Protein AF-A0A385YSQ8-F1 (afdb_monomer)

Sequence (215 aa):
MRFVDESVQRAKEEIGMKYELDQLKTLVEKGDKAALDTYLLKGIEKSDMPSVLTTNAEVKSYIDSEKDKHHSTALETWKSNNLESLVEAEVRKRNPEETPEQKRIRELEEKIANGEKATKHAELKSKAMQYATDNNLPAKFASKYIDKFLGDDESATTATLGELKEDLDNLVREAVDKKFKENGRNLQSGSSGQPTTIKSIQEMAAAHNVRNTNQ

InterPro domains:
  IPR025580 Capsid assembly scaffolding protein Gp46 [PF14265] (60-181)

Organism: NCBI:txid2320858

pLDDT: mean 74.82, std 14.23, range [36.44, 95.31]

Structure (mmCIF, N/CA/C/O backbone):
data_AF-A0A385YSQ8-F1
#
_entry.id   AF-A0A385YSQ8-F1
#
loop_
_atom_site.group_PDB
_atom_site.id
_atom_site.type_symbol
_atom_site.label_atom_id
_atom_site.label_alt_id
_atom_site.label_comp_id
_atom_site.label_asym_id
_atom_site.label_entity_id
_atom_site.label_seq_id
_atom_site.pdbx_PDB_ins_code
_atom_site.Cartn_x
_atom_site.Cartn_y
_atom_site.Cartn_z
_atom_site.occupancy
_atom_site.B_iso_or_equiv
_atom_site.auth_seq_id
_atom_site.auth_comp_id
_atom_site.auth_asym_id
_atom_site.auth_atom_id
_atom_site.pdbx_PDB_model_num
ATOM 1 N N . MET A 1 1 ? 33.951 -13.926 -83.274 1.00 51.62 1 MET A N 1
ATO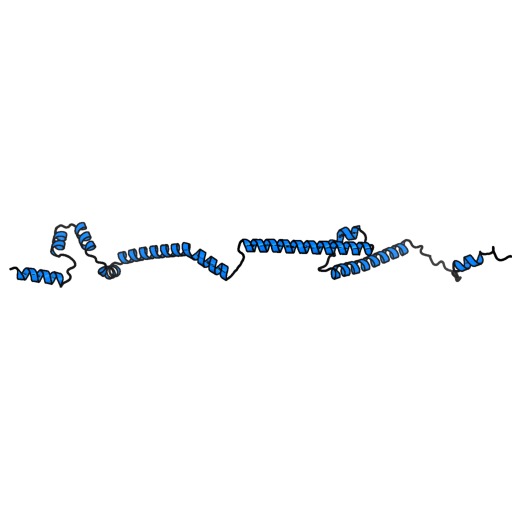M 2 C CA . MET A 1 1 ? 34.399 -13.211 -82.058 1.00 51.62 1 MET A CA 1
ATOM 3 C C . MET A 1 1 ? 33.287 -12.977 -81.023 1.00 51.62 1 MET A C 1
ATOM 5 O O . MET A 1 1 ? 33.621 -12.883 -79.858 1.00 51.62 1 MET A O 1
ATOM 9 N N . ARG A 1 2 ? 31.987 -12.965 -81.384 1.00 52.47 2 ARG A N 1
ATOM 10 C CA . ARG A 1 2 ? 30.867 -12.721 -80.439 1.00 52.47 2 ARG A CA 1
ATOM 11 C C . ARG A 1 2 ? 30.524 -13.863 -79.457 1.00 52.47 2 ARG A C 1
ATOM 13 O O . ARG A 1 2 ? 29.946 -13.594 -78.421 1.00 52.47 2 ARG A O 1
ATOM 20 N N . PHE A 1 3 ? 30.904 -15.111 -79.746 1.00 45.09 3 PHE A N 1
ATOM 21 C CA . PHE A 1 3 ? 30.555 -16.278 -78.909 1.00 45.09 3 PHE A CA 1
ATOM 22 C C . PHE A 1 3 ? 31.430 -16.459 -77.656 1.00 45.09 3 PHE A C 1
ATOM 24 O O . PHE A 1 3 ? 30.998 -17.071 -76.682 1.00 45.09 3 PHE A O 1
ATOM 31 N N . VAL A 1 4 ? 32.662 -15.937 -77.670 1.00 53.25 4 VAL A N 1
ATOM 32 C CA . VAL A 1 4 ? 33.575 -16.021 -76.514 1.00 53.25 4 VAL A CA 1
ATOM 33 C C . VAL A 1 4 ? 33.148 -15.033 -75.426 1.00 53.25 4 VAL A C 1
ATOM 35 O O . VAL A 1 4 ? 33.200 -15.363 -74.249 1.00 53.25 4 VAL A O 1
ATOM 38 N N . ASP A 1 5 ? 32.645 -13.867 -75.832 1.00 56.78 5 ASP A N 1
ATOM 39 C CA . ASP A 1 5 ? 32.186 -12.795 -74.941 1.00 56.78 5 ASP A CA 1
ATOM 40 C C . ASP A 1 5 ? 30.933 -13.213 -74.147 1.00 56.78 5 ASP A C 1
ATOM 42 O O . ASP A 1 5 ? 30.857 -13.054 -72.935 1.00 56.78 5 ASP A O 1
ATOM 46 N N . GLU A 1 6 ? 29.985 -13.887 -74.807 1.00 58.91 6 GLU A N 1
ATOM 47 C CA . GLU A 1 6 ? 28.741 -14.364 -74.183 1.00 58.91 6 GLU A CA 1
ATOM 48 C C . GLU A 1 6 ? 28.969 -15.534 -73.204 1.00 58.91 6 GLU A C 1
ATOM 50 O O . GLU A 1 6 ? 28.266 -15.668 -72.204 1.00 58.91 6 GLU A O 1
ATOM 55 N N . SER A 1 7 ? 29.998 -16.352 -73.449 1.00 57.75 7 SER A N 1
ATOM 56 C CA . SER A 1 7 ? 30.388 -17.458 -72.561 1.00 57.75 7 SER A CA 1
ATOM 57 C C . SER A 1 7 ? 31.094 -16.955 -71.297 1.00 57.75 7 SER A C 1
ATOM 59 O O . SER A 1 7 ? 30.893 -17.503 -70.216 1.00 57.75 7 SER A O 1
ATOM 61 N N . VAL A 1 8 ? 31.886 -15.884 -71.416 1.00 61.38 8 VAL A N 1
ATOM 62 C CA . VAL A 1 8 ? 32.506 -15.199 -70.271 1.00 61.38 8 VAL A CA 1
ATOM 63 C C . VAL A 1 8 ? 31.446 -14.475 -69.442 1.00 61.38 8 VAL A C 1
ATOM 65 O O . VAL A 1 8 ? 31.488 -14.549 -68.217 1.00 61.38 8 VAL A O 1
ATOM 68 N N . GLN A 1 9 ? 30.455 -13.853 -70.086 1.00 59.69 9 GLN A N 1
ATOM 69 C CA . GLN A 1 9 ? 29.333 -13.218 -69.392 1.00 59.69 9 GLN A CA 1
ATOM 70 C C . GLN A 1 9 ? 28.479 -14.231 -68.614 1.00 59.69 9 GLN A C 1
ATOM 72 O O . GLN A 1 9 ? 28.170 -13.994 -67.451 1.00 59.69 9 GLN A O 1
ATOM 77 N N . ARG A 1 10 ? 28.182 -15.399 -69.200 1.00 55.78 10 ARG A N 1
ATOM 78 C CA . ARG A 1 10 ? 27.481 -16.484 -68.492 1.00 55.78 10 ARG A CA 1
ATOM 79 C C . ARG A 1 10 ? 28.312 -17.098 -67.368 1.00 55.78 10 ARG A C 1
ATOM 81 O O . ARG A 1 10 ? 27.764 -17.401 -66.319 1.00 55.78 10 ARG A O 1
ATOM 88 N N . ALA A 1 11 ? 29.629 -17.218 -67.533 1.00 54.28 11 ALA A N 1
ATOM 89 C CA . ALA A 1 11 ? 30.511 -17.679 -66.459 1.00 54.28 11 ALA A CA 1
ATOM 90 C C . ALA A 1 11 ? 30.604 -16.672 -65.295 1.00 54.28 11 ALA A C 1
ATOM 92 O O . ALA A 1 11 ? 30.765 -17.088 -64.152 1.00 54.28 11 ALA A O 1
ATOM 93 N N . LYS A 1 12 ? 30.471 -15.363 -65.565 1.00 54.25 12 LYS A N 1
ATOM 94 C CA . LYS A 1 12 ? 30.340 -14.315 -64.535 1.00 54.25 12 LYS A CA 1
ATOM 95 C C . LYS A 1 12 ? 28.995 -14.375 -63.796 1.00 54.25 12 LYS A C 1
ATOM 97 O O . LYS A 1 12 ? 28.953 -14.046 -62.617 1.00 54.25 12 LYS A O 1
ATOM 102 N N . GLU A 1 13 ? 27.920 -14.802 -64.463 1.00 52.66 13 GLU A N 1
ATOM 103 C CA . GLU A 1 13 ? 26.614 -15.051 -63.829 1.00 52.66 13 GLU A CA 1
ATOM 104 C C . GLU A 1 13 ? 26.570 -16.386 -63.055 1.00 52.66 13 GLU A C 1
ATOM 106 O O . GLU A 1 13 ? 25.945 -16.457 -62.000 1.00 52.66 13 GLU A O 1
ATOM 111 N N . GLU A 1 14 ? 27.246 -17.438 -63.535 1.00 46.94 14 GLU A N 1
ATOM 112 C CA . GLU A 1 14 ? 27.259 -18.775 -62.911 1.00 46.94 14 GLU A CA 1
ATOM 113 C C . GLU A 1 14 ? 28.268 -18.907 -61.758 1.00 46.94 14 GLU A C 1
ATOM 115 O O . GLU A 1 14 ? 28.007 -19.598 -60.771 1.00 46.94 14 GLU A O 1
ATOM 120 N N . ILE A 1 15 ? 29.409 -18.222 -61.836 1.00 51.62 15 ILE A N 1
ATOM 121 C CA . ILE A 1 15 ? 30.319 -18.035 -60.706 1.00 51.62 15 ILE A CA 1
ATOM 122 C C . ILE A 1 15 ? 29.900 -16.713 -60.097 1.00 51.62 15 ILE A C 1
ATOM 124 O O . ILE A 1 15 ? 30.346 -15.693 -60.595 1.00 51.62 15 ILE A O 1
ATOM 128 N N . GLY A 1 16 ? 29.037 -16.722 -59.077 1.00 53.34 16 GLY A N 1
ATOM 129 C CA . GLY A 1 16 ? 28.509 -15.523 -58.411 1.00 53.34 16 GLY A CA 1
ATOM 130 C C . GLY A 1 16 ? 29.603 -14.561 -57.934 1.00 53.34 16 GLY A C 1
ATOM 131 O O . GLY A 1 16 ? 29.964 -14.520 -56.756 1.00 53.34 16 GLY A O 1
ATOM 132 N N . MET A 1 17 ? 30.156 -13.795 -58.867 1.00 59.38 17 MET A N 1
ATOM 133 C CA . MET A 1 17 ? 31.273 -12.900 -58.670 1.00 59.38 17 MET A CA 1
ATOM 134 C C . MET A 1 17 ? 30.646 -11.604 -58.193 1.00 59.38 17 MET A C 1
ATOM 136 O O . MET A 1 17 ? 30.304 -10.723 -58.968 1.00 59.38 17 MET A O 1
ATOM 140 N N . LYS A 1 18 ? 30.433 -11.536 -56.878 1.00 67.06 18 LYS A N 1
ATOM 141 C CA . LYS A 1 18 ? 29.745 -10.436 -56.182 1.00 67.06 18 LYS A CA 1
ATOM 142 C C . LYS A 1 18 ? 30.368 -9.053 -56.417 1.00 67.06 18 LYS A C 1
ATOM 144 O O . LYS A 1 18 ? 29.773 -8.044 -56.059 1.00 67.06 18 LYS A O 1
ATOM 149 N N . TYR A 1 19 ? 31.564 -9.012 -56.998 1.00 78.31 19 TYR A N 1
ATOM 150 C CA . TYR A 1 19 ? 32.302 -7.802 -57.314 1.00 78.31 19 TYR A CA 1
ATOM 151 C C . TYR A 1 19 ? 32.819 -7.852 -58.753 1.00 78.31 19 TYR A C 1
ATOM 153 O O . TYR A 1 19 ? 33.393 -8.857 -59.178 1.00 78.31 19 TYR A O 1
ATOM 161 N N . GLU A 1 20 ? 32.700 -6.735 -59.470 1.00 85.00 20 GLU A N 1
ATOM 162 C CA . GLU A 1 20 ? 33.264 -6.585 -60.810 1.00 85.00 20 GLU A CA 1
ATOM 163 C C . GLU A 1 20 ? 34.784 -6.426 -60.718 1.00 85.00 20 GLU A C 1
ATOM 165 O O . GLU A 1 20 ? 35.306 -5.397 -60.273 1.00 85.00 20 GLU A O 1
ATOM 170 N N . LEU A 1 21 ? 35.508 -7.453 -61.165 1.00 81.19 21 LEU A N 1
ATOM 171 C CA . LEU A 1 21 ? 36.969 -7.523 -61.077 1.00 81.19 21 LEU A CA 1
ATOM 172 C C . LEU A 1 21 ? 37.670 -6.335 -61.759 1.00 81.19 21 LEU A C 1
ATOM 174 O O . LEU A 1 21 ? 38.663 -5.826 -61.239 1.00 81.19 21 LEU A O 1
ATOM 178 N N . ASP A 1 22 ? 37.131 -5.857 -62.883 1.00 83.94 22 ASP A N 1
ATOM 179 C CA . ASP A 1 22 ? 37.686 -4.725 -63.636 1.00 83.94 22 ASP A CA 1
ATOM 180 C C . ASP A 1 22 ? 37.540 -3.398 -62.874 1.00 83.94 22 ASP A C 1
ATOM 182 O O . ASP A 1 22 ? 38.442 -2.551 -62.886 1.00 83.94 22 ASP A O 1
ATOM 186 N N . GLN A 1 23 ? 36.429 -3.227 -62.151 1.00 81.94 23 GLN A N 1
ATOM 187 C CA . GLN A 1 23 ? 36.201 -2.055 -61.307 1.00 81.94 23 GLN A CA 1
ATOM 188 C C . GLN A 1 23 ? 37.084 -2.100 -60.059 1.00 81.94 23 GLN A C 1
ATOM 190 O O . GLN A 1 23 ? 37.731 -1.102 -59.745 1.00 81.94 23 GLN A O 1
ATOM 195 N N . LEU A 1 24 ? 37.186 -3.260 -59.400 1.00 83.19 24 LEU A N 1
ATOM 196 C CA . LEU A 1 24 ? 38.096 -3.458 -58.268 1.00 83.19 24 LEU A CA 1
ATOM 197 C C . LEU A 1 24 ? 39.545 -3.155 -58.6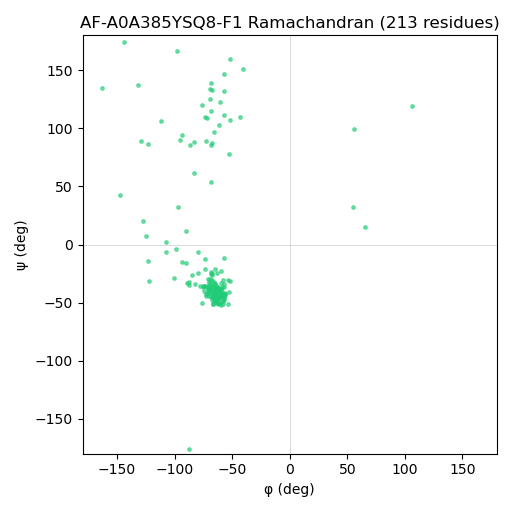48 1.00 83.19 24 LEU A C 1
ATOM 199 O O . LEU A 1 24 ? 40.219 -2.398 -57.952 1.00 83.19 24 LEU A O 1
ATOM 203 N N . LYS A 1 25 ? 40.012 -3.694 -59.778 1.00 86.25 25 LYS A N 1
ATOM 204 C CA . LYS A 1 25 ? 41.372 -3.469 -60.274 1.00 86.25 25 LYS A CA 1
ATOM 205 C C . LYS A 1 25 ? 41.636 -1.986 -60.528 1.00 86.25 25 LYS A C 1
ATOM 207 O O . LYS A 1 25 ? 42.635 -1.455 -60.055 1.00 86.25 25 LYS A O 1
ATOM 212 N N . THR A 1 26 ? 40.696 -1.300 -61.176 1.00 88.19 26 THR A N 1
ATOM 213 C CA . THR A 1 26 ? 40.793 0.143 -61.431 1.00 88.19 26 THR A CA 1
ATOM 214 C C . THR A 1 26 ? 40.849 0.959 -60.133 1.00 88.19 26 THR A C 1
ATOM 216 O O . THR A 1 26 ? 41.604 1.926 -60.045 1.00 88.19 26 THR A O 1
ATOM 219 N N . LEU A 1 27 ? 40.050 0.603 -59.122 1.00 88.19 27 LEU A N 1
ATOM 220 C CA . LEU A 1 27 ? 40.023 1.303 -57.831 1.00 88.19 27 LEU A CA 1
ATOM 221 C C . LEU A 1 27 ? 41.312 1.079 -57.027 1.00 88.19 27 LEU A C 1
ATOM 223 O O . LEU A 1 27 ? 41.837 2.026 -56.441 1.00 88.19 27 LEU A O 1
ATOM 227 N N . VAL A 1 28 ? 41.856 -0.140 -57.057 1.00 89.56 28 VAL A N 1
ATOM 228 C CA . VAL A 1 28 ? 43.134 -0.481 -56.416 1.00 89.56 28 VAL A CA 1
ATOM 229 C C . VAL A 1 28 ? 44.305 0.233 -57.099 1.00 89.56 28 VAL A C 1
ATOM 231 O O . VAL A 1 28 ? 45.141 0.814 -56.412 1.00 89.56 28 VAL A O 1
ATOM 234 N N . GLU A 1 29 ? 44.349 0.260 -58.434 1.00 90.38 29 GLU A N 1
ATOM 235 C CA . GLU A 1 29 ? 45.402 0.946 -59.203 1.00 90.38 29 GLU A CA 1
ATOM 236 C C . GLU A 1 29 ? 45.388 2.467 -59.003 1.00 90.38 29 GLU A C 1
ATOM 238 O O . GLU A 1 29 ? 46.441 3.101 -58.974 1.00 90.38 29 GLU A O 1
ATOM 243 N N . LYS A 1 30 ? 44.202 3.058 -58.816 1.00 87.81 30 LYS A N 1
ATOM 244 C CA . LYS A 1 30 ? 44.053 4.485 -58.491 1.00 87.81 30 LYS A CA 1
ATOM 245 C C . LYS A 1 30 ? 44.442 4.826 -57.050 1.00 87.81 30 LYS A C 1
ATOM 247 O O . LYS A 1 30 ? 44.559 6.007 -56.735 1.00 87.81 30 LYS A O 1
ATOM 252 N N . GLY A 1 31 ? 44.620 3.829 -56.180 1.00 86.69 31 GLY A N 1
ATOM 253 C CA . GLY A 1 31 ? 44.956 4.030 -54.769 1.00 86.69 31 GLY A CA 1
ATOM 254 C C . GLY A 1 31 ? 43.861 4.730 -53.953 1.00 86.69 31 GLY A C 1
ATOM 255 O O . GLY A 1 31 ? 44.131 5.197 -52.846 1.00 86.69 31 GLY A O 1
ATOM 256 N N . ASP A 1 32 ? 42.632 4.817 -54.473 1.00 88.69 32 ASP A N 1
ATOM 257 C CA . ASP A 1 32 ? 41.518 5.476 -53.790 1.00 88.69 32 ASP A CA 1
ATOM 258 C C . ASP A 1 32 ? 40.868 4.515 -52.791 1.00 88.69 32 ASP A C 1
ATOM 260 O O . ASP A 1 32 ? 39.916 3.787 -53.091 1.00 88.69 32 ASP A O 1
ATOM 264 N N . LYS A 1 33 ? 41.415 4.515 -51.574 1.00 88.31 33 LYS A N 1
ATOM 265 C CA . LYS A 1 33 ? 40.944 3.669 -50.477 1.00 88.31 33 LYS A CA 1
ATOM 266 C C . LYS A 1 33 ? 39.479 3.939 -50.117 1.00 88.31 33 LYS A C 1
ATOM 268 O O . LYS A 1 33 ? 38.747 2.999 -49.842 1.00 88.31 33 LYS A O 1
ATOM 273 N N . ALA A 1 34 ? 39.031 5.195 -50.150 1.00 88.06 34 ALA A N 1
ATOM 274 C CA . ALA A 1 34 ? 37.669 5.549 -49.752 1.00 88.06 34 ALA A CA 1
ATOM 275 C C . ALA A 1 34 ? 36.629 5.042 -50.764 1.00 88.06 34 ALA A C 1
ATOM 277 O O . ALA A 1 34 ? 35.580 4.514 -50.377 1.00 88.06 34 ALA A O 1
ATOM 278 N N . ALA A 1 35 ? 36.927 5.164 -52.062 1.00 86.75 35 ALA A N 1
ATOM 279 C CA . ALA A 1 35 ? 36.080 4.615 -53.115 1.00 86.75 35 ALA A CA 1
ATOM 280 C C . ALA A 1 35 ? 36.072 3.078 -53.100 1.00 86.75 35 ALA A C 1
ATOM 282 O O . ALA A 1 35 ? 35.013 2.476 -53.293 1.00 86.75 35 ALA A O 1
ATOM 283 N N . LEU A 1 36 ? 37.218 2.451 -52.816 1.00 86.25 36 LEU A N 1
ATOM 284 C CA . LEU A 1 36 ? 37.328 1.001 -52.661 1.00 86.25 36 LEU A CA 1
ATOM 285 C C . LEU A 1 36 ? 36.510 0.488 -51.465 1.00 86.25 36 LEU A C 1
ATOM 287 O O . LEU A 1 36 ? 35.692 -0.412 -51.640 1.00 86.25 36 LEU A O 1
ATOM 291 N N . ASP A 1 37 ? 36.661 1.095 -50.284 1.00 87.94 37 ASP A N 1
ATOM 292 C CA . ASP A 1 37 ? 35.913 0.730 -49.072 1.00 87.94 37 ASP A CA 1
ATOM 293 C C . ASP A 1 37 ? 34.399 0.872 -49.302 1.00 87.94 37 ASP A C 1
ATOM 295 O O . ASP A 1 37 ? 33.614 -0.013 -48.964 1.00 87.94 37 ASP A O 1
ATOM 299 N N . THR A 1 38 ? 33.980 1.955 -49.961 1.00 87.19 38 THR A N 1
ATOM 300 C CA . THR A 1 38 ? 32.571 2.187 -50.307 1.00 87.19 38 THR A CA 1
ATOM 301 C C . THR A 1 38 ? 32.034 1.133 -51.274 1.00 87.19 38 THR A C 1
ATOM 303 O O . THR A 1 38 ? 30.898 0.683 -51.122 1.00 87.19 38 THR A O 1
ATOM 306 N N . TYR A 1 39 ? 32.819 0.749 -52.282 1.00 86.19 39 TYR A N 1
ATOM 307 C CA . TYR A 1 39 ? 32.424 -0.265 -53.258 1.00 86.19 39 TYR A CA 1
ATOM 308 C C . TYR A 1 39 ? 32.272 -1.645 -52.606 1.00 86.19 39 TYR A C 1
ATOM 310 O O . TYR A 1 39 ? 31.269 -2.321 -52.829 1.00 86.19 39 TYR A O 1
ATOM 318 N N . LEU A 1 40 ? 33.213 -2.017 -51.733 1.00 86.56 40 LEU A N 1
ATOM 319 C CA . LEU A 1 40 ? 33.159 -3.265 -50.974 1.00 86.56 40 LEU A CA 1
ATOM 320 C C . LEU A 1 40 ? 31.954 -3.303 -50.022 1.00 86.56 40 LEU A C 1
ATOM 322 O O . LEU A 1 40 ? 31.216 -4.282 -50.011 1.00 86.56 40 LEU A O 1
ATOM 326 N N . LEU A 1 41 ? 31.697 -2.224 -49.274 1.00 86.06 41 LEU A N 1
ATOM 327 C CA . LEU A 1 41 ? 30.560 -2.150 -48.348 1.00 86.06 41 LEU A CA 1
ATOM 328 C C . LEU A 1 41 ? 29.201 -2.186 -49.064 1.00 86.06 41 LEU A C 1
ATOM 330 O O . LEU A 1 41 ? 28.264 -2.797 -48.556 1.00 86.06 41 LEU A O 1
ATOM 334 N N . LYS A 1 42 ? 29.083 -1.562 -50.244 1.00 86.69 42 LYS A N 1
ATOM 335 C CA . LYS A 1 42 ? 27.845 -1.578 -51.045 1.00 86.69 42 LYS A CA 1
ATOM 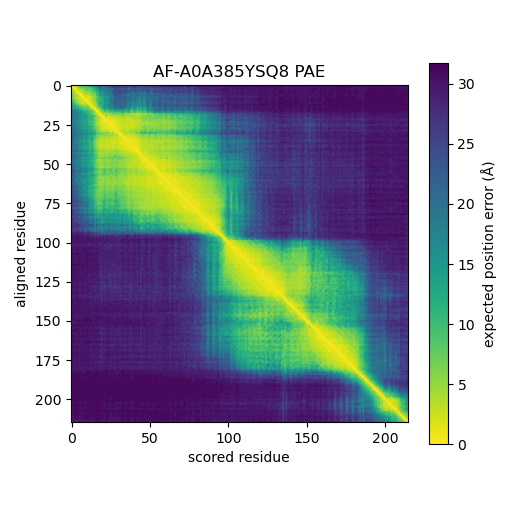336 C C . LYS A 1 42 ? 27.510 -2.953 -51.620 1.00 86.69 42 LYS A C 1
ATOM 338 O O . LYS A 1 42 ? 26.341 -3.202 -51.892 1.00 86.69 42 LYS A O 1
ATOM 343 N N . GLY A 1 43 ? 28.511 -3.811 -51.815 1.00 84.81 43 GLY A N 1
ATOM 344 C CA . GLY A 1 43 ? 28.323 -5.175 -52.314 1.00 84.81 43 GLY A CA 1
ATOM 345 C C . GLY A 1 43 ? 27.864 -6.181 -51.254 1.00 84.81 43 GLY A C 1
ATOM 346 O O . GLY A 1 43 ? 27.567 -7.319 -51.600 1.00 84.81 43 GLY A O 1
ATOM 347 N N . ILE A 1 44 ? 27.807 -5.797 -49.972 1.00 86.06 44 ILE A N 1
ATOM 348 C CA . ILE A 1 44 ? 27.347 -6.684 -48.896 1.00 86.06 44 ILE A CA 1
ATOM 349 C C . ILE A 1 44 ? 25.821 -6.796 -48.940 1.00 86.06 44 ILE A C 1
ATOM 351 O O . ILE A 1 44 ? 25.102 -5.814 -48.748 1.00 86.06 44 ILE A O 1
ATOM 355 N N . GLU A 1 45 ? 25.321 -8.017 -49.116 1.00 85.81 45 GLU A N 1
ATOM 356 C CA . GLU A 1 45 ? 23.888 -8.308 -49.107 1.00 85.81 45 GLU A CA 1
ATOM 357 C C . GLU A 1 45 ? 23.404 -8.839 -47.750 1.00 85.81 45 GLU A C 1
ATOM 359 O O . GLU A 1 45 ? 24.172 -9.282 -46.892 1.00 85.81 45 GLU A O 1
ATOM 364 N N . LYS A 1 46 ? 22.080 -8.865 -47.547 1.00 85.69 46 LYS A N 1
ATOM 365 C CA . LYS A 1 46 ? 21.469 -9.388 -46.312 1.00 85.69 46 LYS A CA 1
ATOM 366 C C . LYS A 1 46 ? 21.869 -10.842 -46.025 1.00 85.69 46 LYS A C 1
ATOM 368 O O . LYS A 1 46 ? 22.003 -11.208 -44.858 1.00 85.69 46 LYS A O 1
ATOM 373 N N . SER A 1 47 ? 22.056 -11.661 -47.062 1.00 86.31 47 SER A N 1
ATOM 374 C CA . SER A 1 47 ? 22.505 -13.055 -46.943 1.00 86.31 47 SER A CA 1
ATOM 375 C C . SER A 1 47 ? 23.921 -13.193 -46.388 1.00 86.31 47 SER A C 1
ATOM 377 O O . SER A 1 47 ? 24.248 -14.244 -45.846 1.00 86.31 47 SER A O 1
ATOM 379 N N . ASP A 1 48 ? 24.738 -12.142 -46.480 1.00 86.94 48 ASP A N 1
ATOM 380 C CA . ASP A 1 48 ? 26.133 -12.146 -46.034 1.00 86.94 48 ASP A CA 1
ATOM 381 C C . ASP A 1 48 ? 26.282 -11.721 -44.569 1.00 86.94 48 ASP A C 1
ATOM 383 O O . ASP A 1 48 ? 27.293 -12.023 -43.932 1.00 86.94 48 ASP A O 1
ATOM 387 N N . MET A 1 49 ? 25.249 -11.100 -43.989 1.00 86.62 49 MET A N 1
ATOM 388 C CA . MET A 1 49 ? 25.239 -10.659 -42.590 1.00 86.62 49 MET A CA 1
ATOM 389 C C . MET A 1 49 ? 25.590 -11.758 -41.574 1.00 86.62 49 MET A C 1
ATOM 391 O O . MET A 1 49 ? 26.355 -11.461 -40.657 1.00 86.62 49 MET A O 1
ATOM 395 N N . PRO A 1 50 ? 25.125 -13.020 -41.694 1.00 89.75 50 PRO A N 1
ATOM 396 C CA . PRO A 1 50 ? 25.554 -14.089 -40.791 1.00 89.75 50 PRO A CA 1
ATOM 397 C C . PRO A 1 50 ? 27.071 -14.323 -40.820 1.00 89.75 50 PRO A C 1
ATOM 399 O O . PRO A 1 50 ? 27.688 -14.496 -39.768 1.00 89.75 50 PRO A O 1
ATOM 402 N N . SER A 1 51 ? 27.687 -14.275 -42.007 1.00 87.25 51 SER A N 1
ATOM 403 C CA . SER A 1 51 ? 29.140 -14.413 -42.146 1.00 87.25 51 SER A CA 1
ATOM 404 C C . SER A 1 51 ? 29.857 -13.201 -41.559 1.00 87.25 51 SER A C 1
ATOM 406 O O . SER A 1 51 ? 30.796 -13.368 -40.788 1.00 87.25 51 SER A O 1
ATOM 408 N N . VAL A 1 52 ? 29.382 -11.985 -41.849 1.00 88.25 52 VAL A N 1
ATOM 409 C CA . VAL A 1 52 ? 29.952 -10.737 -41.313 1.00 88.25 52 VAL A CA 1
ATOM 410 C C . VAL A 1 52 ? 29.927 -10.727 -39.781 1.00 88.25 52 VAL A C 1
ATOM 412 O O . VAL A 1 52 ? 30.937 -10.414 -39.156 1.00 88.25 52 VAL A O 1
ATOM 415 N N . LEU A 1 53 ? 28.810 -11.136 -39.171 1.00 89.38 53 LEU A N 1
ATOM 416 C CA . LEU A 1 53 ? 28.657 -11.227 -37.714 1.00 89.38 53 LEU A CA 1
ATOM 417 C C . LEU A 1 53 ? 29.539 -12.311 -37.078 1.00 89.38 53 LEU A C 1
ATOM 419 O O . LEU A 1 53 ? 29.854 -12.221 -35.895 1.00 89.38 53 LEU A O 1
ATOM 423 N N . THR A 1 54 ? 29.925 -13.341 -37.832 1.00 90.44 54 THR A N 1
ATOM 424 C CA . THR A 1 54 ? 30.787 -14.421 -37.324 1.00 90.44 54 THR A CA 1
ATOM 425 C C . THR A 1 54 ? 32.269 -14.079 -37.480 1.00 90.44 54 THR A C 1
ATOM 427 O O . THR A 1 54 ? 33.079 -14.434 -36.628 1.00 90.44 54 THR A O 1
ATOM 430 N N . THR A 1 55 ? 32.637 -13.375 -38.552 1.00 90.44 55 THR A N 1
ATOM 431 C CA . THR A 1 55 ? 34.032 -13.042 -38.874 1.00 90.44 55 THR A CA 1
ATOM 432 C C . THR A 1 55 ? 34.507 -11.749 -38.208 1.00 90.44 55 THR A C 1
ATOM 434 O O . THR A 1 55 ? 35.682 -11.648 -37.865 1.00 90.44 55 THR A O 1
ATOM 437 N N . ASN A 1 56 ? 33.627 -10.762 -38.006 1.00 90.81 56 ASN A N 1
ATOM 438 C CA . ASN A 1 56 ? 33.983 -9.475 -37.410 1.00 90.81 56 ASN A CA 1
ATOM 439 C C . ASN A 1 56 ? 33.349 -9.305 -36.018 1.00 90.81 56 ASN A C 1
ATOM 441 O O . ASN A 1 56 ? 32.153 -9.034 -35.878 1.00 90.81 56 ASN A O 1
ATOM 445 N N . ALA A 1 57 ? 34.184 -9.424 -34.982 1.00 91.19 57 ALA A N 1
ATOM 446 C CA . ALA A 1 57 ? 33.762 -9.316 -33.588 1.00 91.19 57 ALA A CA 1
ATOM 447 C C . ALA A 1 57 ? 33.249 -7.913 -33.205 1.00 91.19 57 ALA A C 1
ATOM 449 O O . ALA A 1 57 ? 32.332 -7.808 -32.391 1.00 91.19 57 ALA A O 1
ATOM 450 N N . GLU A 1 58 ? 33.788 -6.845 -33.801 1.00 90.56 58 GLU A N 1
ATOM 451 C CA . GLU A 1 58 ? 33.364 -5.466 -33.521 1.00 90.56 58 GLU A CA 1
ATOM 452 C C . GLU A 1 58 ? 31.958 -5.201 -34.068 1.00 90.56 58 GLU A C 1
ATOM 454 O O . GLU A 1 58 ? 31.097 -4.683 -33.355 1.00 90.56 58 GLU A O 1
ATOM 459 N N . VAL A 1 59 ? 31.690 -5.641 -35.303 1.00 90.44 59 VAL A N 1
ATOM 460 C CA . VAL A 1 59 ? 30.356 -5.542 -35.916 1.00 90.44 59 VAL A CA 1
ATOM 461 C C . VAL A 1 59 ? 29.342 -6.358 -35.119 1.00 90.44 59 VAL A C 1
ATOM 463 O O . VAL A 1 59 ? 28.244 -5.874 -34.841 1.00 90.44 59 VAL A O 1
ATOM 466 N N . LYS A 1 60 ? 29.714 -7.571 -34.692 1.00 92.50 60 LYS A N 1
ATOM 467 C CA . LYS A 1 60 ? 28.868 -8.395 -33.823 1.00 92.50 60 LYS A CA 1
ATOM 468 C C . LYS A 1 60 ? 28.533 -7.680 -32.514 1.00 92.50 60 LYS A C 1
ATOM 470 O O . LYS A 1 60 ? 27.361 -7.576 -32.165 1.00 92.50 60 LYS A O 1
ATOM 475 N N . SER A 1 61 ? 29.544 -7.161 -31.818 1.00 93.56 61 SER A N 1
ATOM 476 C CA . SER A 1 61 ? 29.364 -6.472 -30.537 1.00 93.56 61 SER A CA 1
ATOM 477 C C . SER A 1 61 ? 28.491 -5.223 -30.663 1.00 93.56 61 SER A C 1
ATOM 479 O O . SER A 1 61 ? 27.681 -4.956 -29.778 1.00 93.56 61 SER A O 1
ATOM 481 N N . TYR A 1 62 ? 28.636 -4.458 -31.746 1.00 94.38 62 TYR A N 1
ATOM 482 C CA . TYR A 1 62 ? 27.810 -3.279 -31.998 1.00 94.38 62 TYR A CA 1
ATOM 483 C C . TYR A 1 62 ? 26.340 -3.651 -32.229 1.00 94.38 62 TYR A C 1
ATOM 485 O O . TYR A 1 62 ? 25.446 -3.071 -31.614 1.00 94.38 62 TYR A O 1
ATOM 493 N N . ILE A 1 63 ? 26.087 -4.657 -33.072 1.00 93.00 63 ILE A N 1
ATOM 494 C CA . ILE A 1 63 ? 24.729 -5.133 -33.360 1.00 93.00 63 ILE A CA 1
ATOM 495 C C . ILE A 1 63 ? 24.067 -5.730 -32.114 1.00 93.00 63 ILE A C 1
ATOM 497 O O . ILE A 1 63 ? 22.879 -5.503 -31.897 1.00 93.00 63 ILE A O 1
ATOM 501 N N . ASP A 1 64 ? 24.809 -6.471 -31.292 1.00 92.25 64 ASP A N 1
ATOM 502 C CA . ASP A 1 64 ? 24.286 -7.011 -30.036 1.00 92.25 64 ASP A CA 1
ATOM 503 C C . ASP A 1 64 ? 23.953 -5.884 -29.039 1.00 92.25 64 ASP A C 1
ATOM 505 O O . ASP A 1 64 ? 22.861 -5.878 -28.478 1.00 92.25 64 ASP A O 1
ATOM 509 N N . SER A 1 65 ? 24.806 -4.859 -28.920 1.00 94.31 65 SER A N 1
ATOM 510 C CA . SER A 1 65 ? 24.532 -3.673 -28.090 1.00 94.31 65 SER A CA 1
ATOM 511 C C . SER A 1 65 ? 23.263 -2.925 -28.520 1.00 94.31 65 SER A C 1
ATOM 513 O O . SER A 1 65 ? 22.422 -2.576 -27.687 1.00 94.31 65 SER A O 1
ATOM 515 N N . GLU A 1 66 ? 23.064 -2.716 -29.826 1.00 93.56 66 GLU A N 1
ATOM 516 C CA . GLU A 1 66 ? 21.863 -2.028 -30.310 1.00 93.56 66 GLU A CA 1
ATOM 517 C C . GLU A 1 66 ? 20.603 -2.888 -30.098 1.00 93.56 66 GLU A C 1
ATOM 519 O O . GLU A 1 66 ? 19.551 -2.370 -29.715 1.00 93.56 66 GLU A O 1
ATOM 524 N N . LYS A 1 67 ? 20.702 -4.218 -30.253 1.00 93.31 67 LYS A N 1
ATOM 525 C CA . LYS A 1 67 ? 19.606 -5.143 -29.914 1.00 93.31 67 LYS A CA 1
ATOM 526 C C . LYS A 1 67 ? 19.244 -5.085 -28.437 1.00 93.31 67 LYS A C 1
ATOM 528 O O . LYS A 1 67 ? 18.050 -5.051 -28.135 1.00 93.31 67 LYS A O 1
ATOM 533 N N . ASP A 1 68 ? 20.234 -5.066 -27.550 1.00 93.19 68 ASP A N 1
ATOM 534 C CA . ASP A 1 68 ? 20.028 -4.998 -26.103 1.00 93.19 68 ASP A CA 1
ATOM 535 C C . ASP A 1 68 ? 19.380 -3.672 -25.705 1.00 93.19 68 ASP A C 1
ATOM 537 O O . ASP A 1 68 ? 18.422 -3.648 -24.932 1.00 93.19 68 ASP A O 1
ATOM 541 N N . LYS A 1 69 ? 19.824 -2.561 -26.296 1.00 94.19 69 LYS A N 1
ATOM 542 C CA . LYS A 1 69 ? 19.222 -1.239 -26.094 1.00 94.19 69 LYS A CA 1
ATOM 543 C C . LYS A 1 69 ? 17.766 -1.197 -26.557 1.00 94.19 69 LYS A C 1
ATOM 545 O O . LYS A 1 69 ? 16.906 -0.689 -25.831 1.00 94.19 69 LYS A O 1
ATOM 550 N N . HIS A 1 70 ? 17.467 -1.746 -27.734 1.00 93.19 70 HIS A N 1
ATOM 551 C CA . HIS A 1 70 ? 16.096 -1.829 -28.236 1.00 93.19 70 HIS A CA 1
ATOM 552 C C . HIS A 1 70 ? 15.228 -2.763 -27.393 1.00 93.19 70 HIS A C 1
ATOM 554 O O . HIS A 1 70 ? 14.097 -2.395 -27.084 1.00 93.19 70 HIS A O 1
ATOM 560 N N . HIS A 1 71 ? 15.745 -3.920 -26.971 1.00 94.81 71 HIS A N 1
ATOM 561 C CA . HIS A 1 71 ? 15.033 -4.828 -26.069 1.00 94.81 71 HIS A CA 1
ATOM 562 C C . HIS A 1 71 ? 14.753 -4.168 -24.727 1.00 94.81 71 HIS A C 1
ATOM 564 O O . HIS A 1 71 ? 13.618 -4.202 -24.269 1.00 94.81 71 HIS A O 1
ATOM 570 N N . SER A 1 72 ? 15.748 -3.522 -24.125 1.00 92.88 72 SER A N 1
ATOM 571 C CA . SER A 1 72 ? 15.590 -2.787 -22.872 1.00 92.88 72 SER A CA 1
ATOM 572 C C . SER A 1 72 ? 14.526 -1.697 -23.007 1.00 92.88 72 SER A C 1
ATOM 574 O O . SER A 1 72 ? 13.573 -1.661 -22.236 1.00 92.88 72 SER A O 1
ATOM 576 N N . THR A 1 73 ? 14.592 -0.884 -24.064 1.00 93.94 73 THR A N 1
ATOM 577 C CA . THR A 1 73 ? 13.603 0.178 -24.316 1.00 93.94 73 THR A CA 1
ATOM 578 C C . THR A 1 73 ? 12.199 -0.387 -24.552 1.00 93.94 73 THR A C 1
ATOM 580 O O . THR A 1 73 ? 11.223 0.139 -24.016 1.00 93.94 73 THR A O 1
ATOM 583 N N . ALA A 1 74 ? 12.076 -1.463 -25.334 1.00 93.75 74 ALA A N 1
ATOM 584 C CA . ALA A 1 74 ? 10.801 -2.121 -25.598 1.00 93.75 74 ALA A CA 1
ATOM 585 C C . ALA A 1 74 ? 10.212 -2.739 -24.325 1.00 93.75 74 ALA A C 1
ATOM 587 O O . ALA A 1 74 ? 9.013 -2.614 -24.085 1.00 93.75 74 ALA A O 1
ATOM 588 N N . LEU A 1 75 ? 11.052 -3.351 -23.487 1.00 95.06 75 LEU A N 1
ATOM 589 C CA . LEU A 1 75 ? 10.656 -3.890 -22.192 1.00 95.06 75 LEU A CA 1
ATOM 590 C C . LEU A 1 75 ? 10.211 -2.780 -21.246 1.00 95.06 75 LEU A C 1
ATOM 592 O O . LEU A 1 75 ? 9.143 -2.904 -20.665 1.00 95.06 75 LEU A O 1
ATOM 596 N N . GLU A 1 76 ? 10.962 -1.688 -21.114 1.00 92.12 76 GLU A N 1
ATOM 597 C CA . GLU A 1 76 ? 10.570 -0.559 -20.262 1.00 92.12 76 GLU A CA 1
ATOM 598 C C . GLU A 1 76 ? 9.282 0.113 -20.757 1.00 92.12 76 GLU A C 1
ATOM 600 O O . GLU A 1 76 ? 8.392 0.405 -19.962 1.00 92.12 76 GLU A O 1
ATOM 605 N N . THR A 1 77 ? 9.112 0.259 -22.072 1.00 94.38 77 THR A N 1
ATOM 606 C CA . THR A 1 77 ? 7.866 0.774 -22.664 1.00 94.38 77 THR A CA 1
ATOM 607 C C . THR A 1 77 ? 6.695 -0.165 -22.385 1.00 94.38 77 THR A C 1
ATOM 609 O O . THR A 1 77 ? 5.623 0.269 -21.965 1.00 94.38 77 THR A O 1
ATOM 612 N N . TRP A 1 78 ? 6.887 -1.473 -22.579 1.00 95.31 78 TRP A N 1
ATOM 613 C CA . TRP A 1 78 ? 5.867 -2.465 -22.263 1.00 95.31 78 TRP A CA 1
ATOM 614 C C . TRP A 1 78 ? 5.522 -2.445 -20.773 1.00 95.31 78 TRP A C 1
ATOM 616 O O . TRP A 1 78 ? 4.343 -2.435 -20.428 1.00 95.31 78 TRP A O 1
ATOM 626 N N . LYS A 1 79 ? 6.526 -2.371 -19.896 1.00 91.69 79 LYS A N 1
ATOM 627 C CA . LYS A 1 79 ? 6.342 -2.283 -18.448 1.00 91.69 79 LYS A CA 1
ATOM 628 C C . LYS A 1 79 ? 5.534 -1.048 -18.073 1.00 91.69 79 LYS A C 1
ATOM 630 O O . LYS A 1 79 ? 4.518 -1.189 -17.405 1.00 91.69 79 LYS A O 1
ATOM 635 N N . SER A 1 80 ? 5.932 0.127 -18.555 1.00 86.19 80 SER A N 1
ATOM 636 C CA . SER A 1 80 ? 5.228 1.383 -18.291 1.00 86.19 80 SER A CA 1
ATOM 637 C C . SER A 1 80 ? 3.776 1.348 -18.767 1.00 86.19 80 SER A C 1
ATOM 639 O O . SER A 1 80 ? 2.911 1.900 -18.102 1.00 86.19 80 SER A O 1
ATOM 641 N N . ASN A 1 81 ? 3.496 0.696 -19.898 1.00 88.69 81 ASN A N 1
ATOM 642 C CA . ASN A 1 81 ? 2.150 0.670 -20.473 1.00 88.69 81 ASN A CA 1
ATOM 643 C C . ASN A 1 81 ? 1.248 -0.427 -19.885 1.00 88.69 81 ASN A C 1
ATOM 645 O O . ASN A 1 81 ? 0.029 -0.301 -19.946 1.00 88.69 81 ASN A O 1
ATOM 649 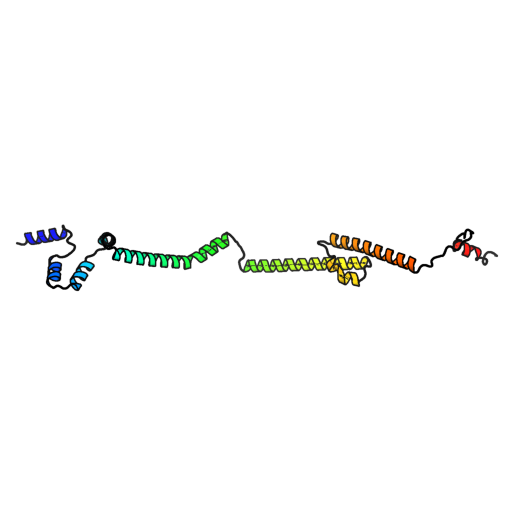N N . ASN A 1 82 ? 1.819 -1.523 -19.368 1.00 91.12 82 ASN A N 1
ATOM 650 C CA . ASN A 1 82 ? 1.052 -2.728 -19.027 1.00 91.12 82 ASN A CA 1
ATOM 651 C C . ASN A 1 82 ? 1.173 -3.153 -17.559 1.00 91.12 82 ASN A C 1
ATOM 653 O O . ASN A 1 82 ? 0.213 -3.717 -17.034 1.00 91.12 82 ASN A O 1
ATOM 657 N N . LEU A 1 83 ? 2.304 -2.912 -16.877 1.00 85.94 83 LEU A N 1
ATOM 658 C CA . LEU A 1 83 ? 2.490 -3.406 -15.505 1.00 85.94 83 LEU A CA 1
ATOM 659 C C . LEU A 1 83 ? 1.479 -2.802 -14.541 1.00 85.94 83 LEU A C 1
ATOM 661 O O . LEU A 1 83 ? 0.949 -3.538 -13.724 1.00 85.94 83 LEU A O 1
ATOM 665 N N . GLU A 1 84 ? 1.180 -1.509 -14.640 1.00 78.06 84 GLU A N 1
ATOM 666 C CA . GLU A 1 84 ? 0.217 -0.864 -13.743 1.00 78.06 84 GLU A CA 1
ATOM 667 C C . GLU A 1 84 ? -1.177 -1.492 -13.875 1.00 78.06 84 GLU A C 1
ATOM 669 O O . GLU A 1 84 ? -1.790 -1.859 -12.877 1.00 78.06 84 GLU A O 1
ATOM 674 N N . SER A 1 85 ? -1.633 -1.741 -15.107 1.00 80.19 85 SER A N 1
ATOM 675 C CA . SER A 1 85 ? -2.915 -2.407 -15.365 1.00 80.19 85 SER A CA 1
ATOM 676 C C . SER A 1 85 ? -2.944 -3.853 -14.853 1.00 80.19 85 SER A C 1
ATOM 678 O O . SER A 1 85 ? -3.936 -4.278 -14.259 1.00 80.19 85 SER A O 1
ATOM 680 N N . LEU A 1 86 ? -1.856 -4.607 -15.045 1.00 84.94 86 LEU A N 1
ATOM 681 C CA . LEU A 1 86 ? -1.740 -5.993 -14.580 1.00 84.94 86 LEU A CA 1
ATOM 682 C C . LEU A 1 86 ? -1.644 -6.086 -13.054 1.00 84.94 86 LEU A C 1
ATOM 684 O O . LEU A 1 86 ? -2.269 -6.961 -12.455 1.00 84.94 86 LEU A O 1
ATOM 688 N N . VAL A 1 87 ? -0.894 -5.179 -12.426 1.00 79.12 87 VAL A N 1
ATOM 689 C CA . VAL A 1 87 ? -0.793 -5.067 -10.968 1.00 79.12 87 VAL A CA 1
ATOM 690 C C . VAL A 1 87 ? -2.152 -4.696 -10.395 1.00 79.12 87 VAL A C 1
ATOM 692 O O . VAL A 1 87 ? -2.624 -5.394 -9.511 1.00 79.12 87 VAL A O 1
ATOM 695 N N . GLU A 1 88 ? -2.833 -3.692 -10.941 1.00 70.31 88 GLU A N 1
ATOM 696 C CA . GLU A 1 88 ? -4.172 -3.285 -10.506 1.00 70.31 88 GLU A CA 1
ATOM 697 C C . GLU A 1 88 ? -5.207 -4.411 -10.689 1.00 70.31 88 GLU A C 1
ATOM 699 O O . GLU A 1 88 ? -6.057 -4.635 -9.831 1.00 70.31 88 GLU A O 1
ATOM 704 N N . ALA A 1 89 ? -5.136 -5.179 -11.781 1.00 78.50 89 ALA A N 1
ATOM 705 C CA . ALA A 1 89 ? -6.004 -6.337 -11.997 1.00 78.50 89 ALA A CA 1
ATOM 706 C C . ALA A 1 89 ? -5.755 -7.468 -10.984 1.00 78.50 89 ALA A C 1
ATOM 708 O O . ALA A 1 89 ? -6.717 -8.035 -10.462 1.00 78.50 89 ALA A O 1
ATOM 709 N N . GLU A 1 90 ? -4.494 -7.786 -10.683 1.00 76.81 90 GLU A N 1
ATOM 710 C CA . GLU A 1 90 ? -4.139 -8.828 -9.713 1.00 76.81 90 GLU A CA 1
ATOM 711 C C . GLU A 1 90 ? -4.386 -8.369 -8.266 1.00 76.81 90 GLU A C 1
ATOM 713 O O . GLU A 1 90 ? -4.862 -9.158 -7.449 1.00 76.81 90 GLU A O 1
ATOM 718 N N . VAL A 1 91 ? -4.151 -7.089 -7.957 1.00 65.25 91 VAL A N 1
ATOM 719 C CA . VAL A 1 91 ? -4.507 -6.458 -6.678 1.00 65.25 91 VAL A CA 1
ATOM 720 C C . VAL A 1 91 ? -6.017 -6.512 -6.483 1.00 65.25 91 VAL A C 1
ATOM 722 O O . VAL A 1 91 ? -6.450 -7.058 -5.479 1.00 65.25 91 VAL A O 1
ATOM 725 N N . ARG A 1 92 ? -6.826 -6.096 -7.462 1.00 63.59 92 ARG A N 1
ATOM 726 C CA . ARG A 1 92 ? -8.297 -6.202 -7.421 1.00 63.59 92 ARG A CA 1
ATOM 727 C C . ARG A 1 92 ? -8.805 -7.640 -7.288 1.00 63.59 92 ARG A C 1
ATOM 729 O O . ARG A 1 92 ? -9.845 -7.875 -6.680 1.00 63.59 92 ARG A O 1
ATOM 736 N N . LYS A 1 93 ? -8.091 -8.612 -7.860 1.00 71.12 93 LYS A N 1
ATOM 737 C CA . LYS A 1 93 ? -8.437 -10.038 -7.777 1.00 71.12 93 LYS A CA 1
ATOM 738 C C . LYS A 1 93 ? -8.106 -10.648 -6.412 1.00 71.12 93 LYS A C 1
ATOM 740 O O . LYS A 1 93 ? -8.840 -11.520 -5.954 1.00 71.12 93 LYS A O 1
ATOM 745 N N . ARG A 1 94 ? -7.000 -10.234 -5.786 1.00 64.94 94 ARG A N 1
ATOM 746 C CA . ARG A 1 94 ? -6.542 -10.753 -4.482 1.00 64.94 94 ARG A CA 1
ATOM 747 C C . ARG A 1 94 ? -7.109 -9.985 -3.292 1.00 64.94 94 ARG A C 1
ATOM 749 O O . ARG A 1 94 ? -7.365 -10.591 -2.261 1.00 64.94 94 ARG A O 1
ATOM 756 N N . ASN A 1 95 ? -7.318 -8.687 -3.466 1.00 53.53 95 ASN A N 1
ATOM 757 C CA . ASN A 1 95 ? -7.896 -7.751 -2.515 1.00 53.53 95 ASN A CA 1
ATOM 758 C C . ASN A 1 95 ? -9.024 -6.987 -3.224 1.00 53.53 95 ASN A C 1
ATOM 760 O O . ASN A 1 95 ? -8.778 -5.919 -3.787 1.00 53.53 95 ASN A O 1
ATOM 764 N N . PRO A 1 96 ? -10.267 -7.487 -3.203 1.00 57.88 96 PRO A N 1
ATOM 765 C CA . PRO A 1 96 ? -11.441 -6.683 -3.541 1.00 57.88 96 PRO A CA 1
ATOM 766 C C . PRO A 1 96 ? -11.698 -5.587 -2.473 1.00 57.88 96 PRO A C 1
ATOM 768 O O . PRO A 1 96 ? -12.780 -5.500 -1.904 1.00 57.88 96 PRO A O 1
ATOM 771 N N . GLU A 1 97 ? -10.688 -4.765 -2.167 1.00 53.50 97 GLU A N 1
ATOM 772 C CA . GLU A 1 97 ? -10.705 -3.675 -1.184 1.00 53.50 97 GLU A CA 1
ATOM 773 C C . GLU A 1 97 ? -11.018 -2.342 -1.888 1.00 53.50 97 GLU A C 1
ATOM 775 O O . GLU A 1 97 ? -10.154 -1.624 -2.379 1.00 53.50 97 GLU A O 1
ATOM 780 N N . GLU A 1 98 ? -12.321 -2.089 -1.945 1.00 55.72 98 GLU A N 1
ATOM 781 C CA . GLU A 1 98 ? -13.041 -0.814 -1.936 1.00 55.72 98 GLU A CA 1
ATOM 782 C C . GLU A 1 98 ? -12.729 0.282 -2.966 1.00 55.72 98 GLU A C 1
ATOM 784 O O . GLU A 1 98 ? -11.899 1.172 -2.788 1.00 55.72 98 GLU A O 1
ATOM 789 N N . THR A 1 99 ? -13.580 0.318 -3.992 1.00 60.38 99 THR A N 1
ATOM 790 C CA . THR A 1 99 ? -13.835 1.512 -4.813 1.00 60.38 99 THR A CA 1
ATOM 791 C C . THR A 1 99 ? -14.179 2.741 -3.940 1.00 60.38 99 THR A C 1
ATOM 793 O O . THR A 1 99 ? -14.626 2.582 -2.802 1.00 60.38 99 THR A O 1
ATOM 796 N N . PRO A 1 100 ? -14.047 3.989 -4.438 1.00 59.78 100 PRO A N 1
ATOM 797 C CA . PRO A 1 100 ? -14.420 5.197 -3.685 1.00 59.78 100 PRO A CA 1
ATOM 798 C C . PRO A 1 100 ? -15.844 5.158 -3.108 1.00 59.78 100 PRO A C 1
ATOM 800 O O . PRO A 1 100 ? -16.104 5.708 -2.038 1.00 59.78 100 PRO A O 1
ATOM 803 N N . GLU A 1 101 ? -16.756 4.470 -3.796 1.00 57.19 101 GLU A N 1
ATOM 804 C CA . GLU A 1 101 ? -18.125 4.221 -3.346 1.00 57.19 101 GLU A CA 1
ATOM 805 C C . GLU A 1 101 ? -18.180 3.244 -2.169 1.00 57.19 101 GLU A C 1
ATOM 807 O O . GLU A 1 101 ? -18.910 3.483 -1.213 1.00 57.19 101 GLU A O 1
ATOM 812 N N . GLN A 1 102 ? -17.371 2.186 -2.173 1.00 58.81 102 GLN A N 1
ATOM 813 C CA . GLN A 1 102 ? -17.297 1.252 -1.050 1.00 58.81 102 GLN A CA 1
ATOM 814 C C . GLN A 1 102 ? -16.600 1.868 0.165 1.00 58.81 102 GLN A C 1
ATOM 816 O O . GLN A 1 102 ? -17.098 1.706 1.272 1.00 58.81 102 GLN A O 1
ATOM 821 N N . LYS A 1 103 ? -15.566 2.696 -0.031 1.00 66.19 103 LYS A N 1
ATOM 822 C CA . LYS A 1 103 ? -14.991 3.502 1.058 1.00 66.19 103 LYS A CA 1
ATOM 823 C C . LYS A 1 103 ? -16.039 4.435 1.665 1.00 66.19 103 LYS A C 1
ATOM 825 O O . LYS A 1 103 ? -16.100 4.610 2.880 1.00 66.19 103 LYS A O 1
ATOM 830 N N . ARG A 1 104 ? -16.907 5.010 0.824 1.00 68.06 104 ARG A N 1
ATOM 831 C CA . ARG A 1 104 ? -18.030 5.830 1.282 1.00 68.06 104 ARG A CA 1
ATOM 832 C C . ARG A 1 104 ? -19.068 5.010 2.047 1.00 68.06 104 ARG A C 1
ATOM 834 O O . ARG A 1 104 ? -19.590 5.508 3.039 1.00 68.06 104 ARG A O 1
ATOM 841 N N . ILE A 1 105 ? -19.355 3.783 1.619 1.00 74.12 105 ILE A N 1
ATOM 842 C CA . ILE A 1 105 ? -20.247 2.863 2.334 1.00 74.12 105 ILE A CA 1
ATOM 843 C C . ILE A 1 105 ? -1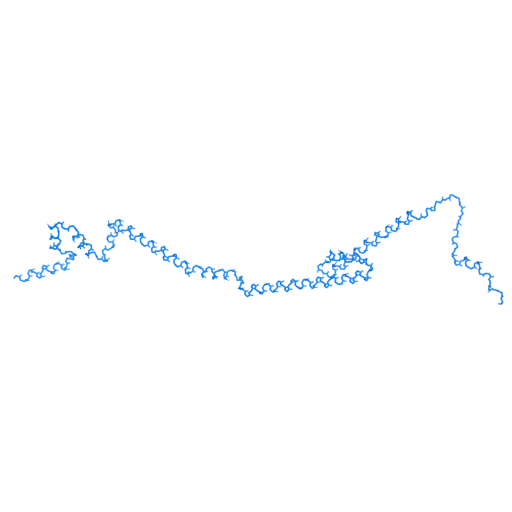9.632 2.468 3.679 1.00 74.12 105 ILE A C 1
ATOM 845 O O . ILE A 1 105 ? -20.313 2.622 4.683 1.00 74.12 105 ILE A O 1
ATOM 849 N N . ARG A 1 106 ? -18.346 2.103 3.741 1.00 72.88 106 ARG A N 1
ATOM 850 C CA . ARG A 1 106 ? -17.627 1.803 4.991 1.00 72.88 106 ARG A CA 1
ATOM 851 C C . ARG A 1 106 ? -17.674 2.980 5.967 1.00 72.88 106 ARG A C 1
ATOM 853 O O . ARG A 1 106 ? -18.007 2.799 7.132 1.00 72.88 106 ARG A O 1
ATOM 860 N N . GLU A 1 107 ? -17.429 4.204 5.494 1.00 77.81 107 GLU A N 1
ATOM 861 C CA . GLU A 1 107 ? -17.572 5.419 6.314 1.00 77.81 107 GLU A CA 1
ATOM 862 C C . GLU A 1 107 ? -19.012 5.638 6.814 1.00 77.81 107 GLU A C 1
ATOM 864 O O . GLU A 1 107 ? -19.220 6.147 7.918 1.00 77.81 107 GLU A O 1
ATOM 869 N N . LEU A 1 108 ? -20.019 5.320 5.995 1.00 79.25 108 LEU A N 1
ATOM 870 C CA . LEU A 1 108 ? -21.428 5.436 6.374 1.00 79.25 108 LEU A CA 1
ATOM 871 C C . LEU A 1 108 ? -21.828 4.350 7.378 1.00 79.25 108 LEU A C 1
ATOM 873 O O . LEU A 1 108 ? -22.482 4.670 8.366 1.00 79.25 108 LEU A O 1
ATOM 877 N N . GLU A 1 109 ? -21.398 3.108 7.173 1.00 76.19 109 GLU A N 1
ATOM 878 C CA . GLU A 1 109 ? -21.604 1.986 8.090 1.00 76.19 109 GLU A CA 1
ATOM 879 C C . GLU A 1 109 ? -20.923 2.240 9.434 1.00 76.19 109 GLU A C 1
ATOM 881 O O . GLU A 1 109 ? -21.544 2.061 10.477 1.00 76.19 109 GLU A O 1
ATOM 886 N N . GLU A 1 110 ? -19.694 2.760 9.436 1.00 81.81 110 GLU A N 1
ATOM 887 C CA . GLU A 1 110 ? -18.989 3.139 10.661 1.00 81.81 110 GLU A CA 1
ATOM 888 C C . GLU A 1 110 ? -19.715 4.274 11.402 1.00 81.81 110 GLU A C 1
ATOM 890 O O . GLU A 1 110 ? -19.861 4.238 12.626 1.00 81.81 110 GLU A O 1
ATOM 895 N N . LYS A 1 111 ? -20.239 5.272 10.677 1.00 80.00 111 LYS A N 1
ATOM 896 C CA . LYS A 1 111 ? -21.069 6.331 11.275 1.00 80.00 111 LYS A CA 1
ATOM 897 C C . LYS A 1 111 ? -22.368 5.792 11.861 1.00 80.00 111 LYS A C 1
ATOM 899 O O . LYS A 1 111 ? -22.754 6.232 12.943 1.00 80.00 111 LYS A O 1
ATOM 904 N N . ILE A 1 112 ? -23.027 4.862 11.174 1.00 84.75 112 ILE A N 1
ATOM 905 C CA . ILE A 1 112 ? -24.256 4.222 11.653 1.00 84.75 112 ILE A CA 1
ATOM 906 C C . ILE A 1 112 ? -23.953 3.389 12.899 1.00 84.75 112 ILE A C 1
ATOM 908 O O . ILE A 1 112 ? -24.587 3.608 13.925 1.00 84.75 112 ILE A O 1
ATOM 912 N N . ALA A 1 113 ? -22.930 2.535 12.871 1.00 82.81 113 ALA A N 1
ATOM 913 C CA . ALA A 1 113 ? -22.526 1.715 14.011 1.00 82.81 113 ALA A CA 1
ATOM 914 C C . ALA A 1 113 ? -22.145 2.567 15.236 1.00 82.81 113 ALA A C 1
ATOM 916 O O . ALA A 1 113 ? -22.558 2.276 16.361 1.00 82.81 113 ALA A O 1
ATOM 917 N N . ASN A 1 114 ? -21.410 3.665 15.029 1.00 83.25 114 ASN A N 1
ATOM 918 C CA . ASN A 1 114 ? -21.092 4.613 16.098 1.00 83.25 114 ASN A CA 1
ATOM 919 C C . ASN A 1 114 ? -22.346 5.319 16.638 1.00 83.25 114 ASN A C 1
ATOM 921 O O . ASN A 1 114 ? -22.471 5.504 17.850 1.00 83.25 114 ASN A O 1
ATOM 925 N N . GLY A 1 115 ? -23.290 5.680 15.764 1.00 83.00 115 GLY A N 1
ATOM 926 C CA . GLY A 1 115 ? -24.577 6.261 16.149 1.00 83.00 115 GLY A CA 1
ATOM 927 C C . GLY A 1 115 ? -25.455 5.291 16.942 1.00 83.00 115 GLY A C 1
ATOM 928 O O . GLY A 1 115 ? -26.007 5.661 17.980 1.00 83.00 115 GLY A O 1
ATOM 929 N N . GLU A 1 116 ? -25.537 4.034 16.516 1.00 83.94 116 GLU A N 1
ATOM 930 C CA . GLU A 1 116 ? -26.254 2.975 17.228 1.00 83.94 116 GLU A CA 1
ATOM 931 C C . GLU A 1 116 ? -25.633 2.708 18.598 1.00 83.94 116 GLU A C 1
ATOM 933 O O . GLU A 1 116 ? -26.351 2.605 19.591 1.00 83.94 116 GLU A O 1
ATOM 938 N N . LYS A 1 117 ? -24.299 2.662 18.686 1.00 82.12 117 LYS A N 1
ATOM 939 C CA . LYS A 1 117 ? -23.590 2.513 19.962 1.00 82.12 117 LYS A CA 1
ATOM 940 C C . LYS A 1 117 ? -23.873 3.683 20.903 1.00 82.12 117 LYS A C 1
ATOM 942 O O . LYS A 1 117 ? -24.150 3.460 22.080 1.00 82.12 117 LYS A O 1
ATOM 947 N N . ALA A 1 118 ? -23.841 4.917 20.399 1.00 82.56 118 ALA A N 1
ATOM 948 C CA . ALA A 1 118 ? -24.163 6.104 21.188 1.00 82.56 118 ALA A CA 1
ATOM 949 C C . ALA A 1 118 ? -25.625 6.101 21.664 1.00 82.56 118 ALA A C 1
ATOM 951 O O . ALA A 1 118 ? -25.897 6.458 22.809 1.00 82.56 118 ALA A O 1
ATOM 952 N N . THR A 1 119 ? -26.548 5.647 20.814 1.00 84.62 119 THR A N 1
ATOM 953 C CA . THR A 1 119 ? -27.977 5.540 21.140 1.00 84.62 119 THR A CA 1
ATOM 954 C C . THR A 1 119 ? -28.212 4.484 22.215 1.00 84.62 119 THR A C 1
ATOM 956 O O . THR A 1 119 ? -28.779 4.804 23.255 1.00 84.62 119 THR A O 1
ATOM 959 N N . LYS A 1 120 ? -27.677 3.268 22.038 1.00 83.56 120 LYS A N 1
ATOM 960 C CA . LYS A 1 120 ? -27.737 2.201 23.051 1.00 83.56 120 LYS A CA 1
ATOM 961 C C . LYS A 1 120 ? -27.143 2.655 24.383 1.00 83.56 120 LYS A C 1
ATOM 963 O O . LYS A 1 120 ? -27.733 2.437 25.434 1.00 83.56 120 LYS A O 1
ATOM 968 N N . HIS A 1 121 ? -26.007 3.349 24.349 1.00 82.06 121 HIS A N 1
ATOM 969 C CA . HIS A 1 121 ? -25.394 3.901 25.554 1.00 82.06 121 HIS A CA 1
ATOM 970 C C . HIS A 1 121 ? -26.289 4.955 26.229 1.00 82.06 121 HIS A C 1
ATOM 972 O O . HIS A 1 121 ? -26.419 4.967 27.452 1.00 82.06 121 HIS A O 1
ATOM 978 N N . ALA A 1 122 ? -26.927 5.839 25.459 1.00 84.06 122 ALA A N 1
ATOM 979 C CA . ALA A 1 122 ? -27.854 6.836 25.992 1.00 84.06 122 ALA A CA 1
ATOM 980 C C . ALA A 1 122 ? -29.116 6.197 26.598 1.00 84.06 122 ALA A C 1
ATOM 982 O O . ALA A 1 122 ? -29.561 6.624 27.665 1.00 84.06 122 ALA A O 1
ATOM 983 N N . GLU A 1 123 ? -29.661 5.159 25.961 1.00 85.62 123 GLU A N 1
ATOM 984 C CA . GLU A 1 123 ? -30.795 4.382 26.471 1.00 85.62 123 GLU A CA 1
ATOM 985 C C . GLU A 1 123 ? -30.448 3.687 27.788 1.00 85.62 123 GLU A C 1
ATOM 987 O O . GLU A 1 123 ? -31.153 3.866 28.784 1.00 85.62 123 GL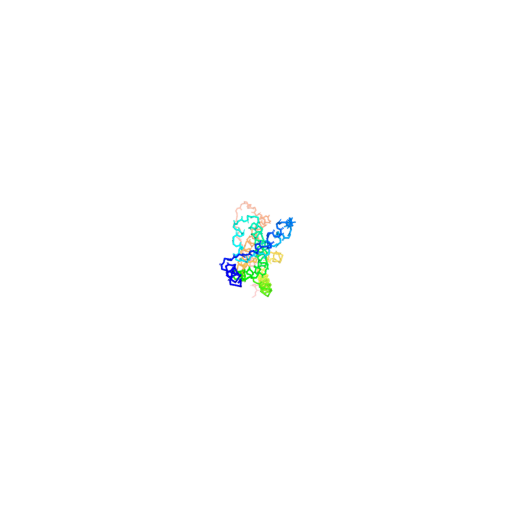U A O 1
ATOM 992 N N . LEU A 1 124 ? -29.325 2.964 27.832 1.00 82.56 124 LEU A N 1
ATOM 993 C CA . LEU A 1 124 ? -28.855 2.302 29.047 1.00 82.56 124 LEU A CA 1
ATOM 994 C C . LEU A 1 124 ? -28.595 3.315 30.168 1.00 82.56 124 LEU A C 1
ATOM 996 O O . LEU A 1 124 ? -29.005 3.094 31.307 1.00 82.56 124 LEU A O 1
ATOM 1000 N N . LYS A 1 125 ? -27.992 4.467 29.852 1.00 83.12 125 LYS A N 1
ATOM 1001 C CA . LYS A 1 125 ? -27.789 5.555 30.816 1.00 83.12 125 LYS A CA 1
ATOM 1002 C C . LYS A 1 125 ? -29.110 6.086 31.362 1.00 83.12 125 LYS A C 1
ATOM 1004 O O . LYS A 1 125 ? -29.226 6.304 32.565 1.00 83.12 125 LYS A O 1
ATOM 1009 N N . SER A 1 126 ? -30.104 6.296 30.500 1.00 84.06 126 SER A N 1
ATOM 1010 C CA . SER A 1 126 ? -31.430 6.765 30.912 1.00 84.06 126 SER A CA 1
ATOM 1011 C C . SER A 1 126 ? -32.097 5.774 31.867 1.00 84.06 126 SER A C 1
ATOM 1013 O O . SER A 1 126 ? -32.575 6.172 32.930 1.00 84.06 126 SER A O 1
ATOM 1015 N N . LYS A 1 127 ? -32.039 4.476 31.554 1.00 82.94 127 LYS A N 1
ATOM 1016 C CA . LYS A 1 127 ? -32.571 3.416 32.419 1.00 82.94 127 LYS A CA 1
ATOM 1017 C C . LYS A 1 127 ? -31.814 3.290 33.740 1.00 82.94 127 LYS A C 1
ATOM 1019 O O . LYS A 1 127 ? -32.436 3.207 34.793 1.00 82.94 127 LYS A O 1
ATOM 1024 N N . ALA A 1 128 ? -30.485 3.357 33.717 1.00 79.88 128 ALA A N 1
ATOM 1025 C CA . ALA A 1 128 ? -29.668 3.349 34.929 1.00 79.88 128 ALA A CA 1
ATOM 1026 C C . ALA A 1 128 ? -29.958 4.567 35.827 1.00 79.88 128 ALA A C 1
ATOM 1028 O O . ALA A 1 128 ? -30.009 4.445 37.050 1.00 79.88 128 ALA A O 1
ATOM 1029 N N . MET A 1 129 ? -30.211 5.738 35.232 1.00 80.31 129 MET A N 1
ATOM 1030 C CA . MET A 1 129 ? -30.646 6.938 35.955 1.00 80.31 129 MET A CA 1
ATOM 1031 C C . MET A 1 129 ? -32.031 6.769 36.594 1.00 80.31 129 MET A C 1
ATOM 1033 O O . MET A 1 129 ? -32.231 7.217 37.727 1.00 80.31 129 MET A O 1
ATOM 1037 N N . GLN A 1 130 ? -32.972 6.124 35.897 1.00 82.81 130 GLN A N 1
ATOM 1038 C CA . GLN A 1 130 ? -34.292 5.789 36.443 1.00 82.81 130 GLN A CA 1
ATOM 1039 C C . GLN A 1 130 ? -34.156 4.816 37.617 1.00 82.81 130 GLN A C 1
ATOM 1041 O O . GLN A 1 130 ? -34.597 5.136 38.714 1.00 82.81 130 GLN A O 1
ATOM 1046 N N . TYR A 1 131 ? -33.410 3.720 37.443 1.00 79.31 131 TYR A N 1
ATOM 1047 C CA . TYR A 1 131 ? -33.140 2.753 38.510 1.00 79.31 131 TYR A CA 1
ATOM 1048 C C . TYR A 1 131 ? -32.495 3.401 39.740 1.00 79.31 131 TYR A C 1
ATOM 1050 O O . TYR A 1 131 ? -32.878 3.111 40.874 1.00 79.31 131 TYR A O 1
ATOM 1058 N N . ALA A 1 132 ? -31.530 4.303 39.536 1.00 76.94 132 ALA A N 1
ATOM 1059 C CA . ALA A 1 132 ? -30.900 5.034 40.628 1.00 76.94 132 ALA A CA 1
ATOM 1060 C C . ALA A 1 132 ? -31.891 5.936 41.375 1.00 76.94 132 ALA A C 1
ATOM 1062 O O . ALA A 1 132 ? -31.834 6.031 42.601 1.00 76.94 132 ALA A O 1
ATOM 1063 N N . THR A 1 133 ? -32.815 6.561 40.648 1.00 79.69 133 THR A N 1
ATOM 1064 C CA . THR A 1 133 ? -33.876 7.387 41.233 1.00 79.69 133 THR A CA 1
ATOM 1065 C C . THR A 1 133 ? -34.852 6.526 42.037 1.00 79.69 133 THR A C 1
ATOM 1067 O O . THR A 1 133 ? -35.102 6.826 43.204 1.00 79.69 133 THR A O 1
ATOM 1070 N N . ASP A 1 134 ? -35.318 5.414 41.466 1.00 82.56 134 ASP A N 1
ATOM 1071 C CA . ASP A 1 134 ? -36.271 4.493 42.099 1.00 82.56 134 ASP A CA 1
ATOM 1072 C C . ASP A 1 134 ? -35.697 3.846 43.369 1.00 82.56 134 ASP A C 1
ATOM 1074 O O . ASP A 1 134 ? -36.391 3.666 44.370 1.00 82.56 134 ASP A O 1
ATOM 1078 N N . ASN A 1 135 ? -34.394 3.559 43.373 1.00 79.00 135 ASN A N 1
ATOM 1079 C CA . ASN A 1 135 ? -33.697 2.944 44.504 1.00 79.00 135 ASN A CA 1
ATOM 1080 C C . ASN A 1 135 ? -33.120 3.949 45.512 1.00 79.00 135 ASN A C 1
ATOM 1082 O O . ASN A 1 135 ? -32.347 3.552 46.395 1.00 79.00 135 ASN A O 1
ATOM 1086 N N . ASN A 1 136 ? -33.505 5.228 45.408 1.00 75.81 136 ASN A N 1
ATOM 1087 C CA . ASN A 1 136 ? -33.067 6.323 46.279 1.00 75.81 136 ASN A CA 1
ATOM 1088 C C . ASN A 1 136 ? -31.536 6.468 46.365 1.00 75.81 136 ASN A C 1
ATOM 1090 O O . ASN A 1 136 ? -30.989 6.867 47.396 1.00 75.81 136 ASN A O 1
ATOM 1094 N N . LEU A 1 137 ? -30.823 6.147 45.281 1.00 74.25 137 LEU A N 1
ATOM 1095 C CA . LEU A 1 137 ? -29.386 6.377 45.205 1.00 74.25 137 LEU A CA 1
ATOM 1096 C C . LEU A 1 137 ? -29.114 7.894 45.151 1.00 74.25 137 LEU A C 1
ATOM 1098 O O . LEU A 1 137 ? -29.817 8.632 44.456 1.00 74.25 137 LEU A O 1
ATOM 1102 N N . PRO A 1 138 ? -28.090 8.406 45.859 1.00 75.62 138 PRO A N 1
ATOM 1103 C CA . PRO A 1 138 ? -27.817 9.840 45.895 1.00 75.62 138 PRO A CA 1
ATOM 1104 C C . PRO A 1 138 ? -27.600 10.438 44.495 1.00 75.62 138 PRO A C 1
ATOM 1106 O O . PRO A 1 138 ? -26.771 9.956 43.725 1.00 75.62 138 PRO A O 1
ATOM 1109 N N . ALA A 1 139 ? -28.248 11.565 44.183 1.00 66.06 139 ALA A N 1
ATOM 1110 C CA . ALA A 1 139 ? -28.153 12.219 42.866 1.00 66.06 139 ALA A CA 1
ATOM 1111 C C . ALA A 1 139 ? -26.709 12.595 42.455 1.00 66.06 139 ALA A C 1
ATOM 1113 O O . ALA A 1 139 ? -26.349 12.572 41.274 1.00 66.06 139 ALA A O 1
ATOM 1114 N N . LYS A 1 140 ? -25.843 12.894 43.436 1.00 68.31 140 LYS A N 1
ATOM 1115 C CA . LYS A 1 140 ? -24.403 13.137 43.218 1.00 68.31 140 LYS A CA 1
ATOM 1116 C C . LYS A 1 140 ? -23.643 11.873 42.808 1.00 68.31 140 LYS A C 1
ATOM 1118 O O . LYS A 1 140 ? -22.640 11.973 42.111 1.00 68.31 140 LYS A O 1
ATOM 1123 N N . PHE A 1 141 ? -24.099 10.707 43.260 1.00 67.62 141 PHE A N 1
ATOM 1124 C CA . PHE A 1 141 ? -23.539 9.421 42.867 1.00 67.62 141 PHE A CA 1
ATOM 1125 C C . PHE A 1 141 ? -24.015 9.052 41.456 1.00 67.62 141 PHE A C 1
ATOM 1127 O O . PHE A 1 141 ? -23.190 8.822 40.573 1.00 67.62 141 PHE A O 1
ATOM 1134 N N . ALA A 1 142 ? -25.329 9.125 41.227 1.00 65.44 142 ALA A N 1
ATOM 1135 C CA . ALA A 1 142 ? -25.950 8.831 39.940 1.00 65.44 142 ALA A CA 1
ATOM 1136 C C . ALA A 1 142 ? -25.320 9.643 38.790 1.00 65.44 142 ALA A C 1
ATOM 1138 O O . ALA A 1 142 ? -24.822 9.087 37.818 1.00 65.44 142 ALA A O 1
ATOM 1139 N N . SER A 1 143 ? -25.216 10.963 38.946 1.00 63.56 143 SER A N 1
ATOM 1140 C CA . SER A 1 143 ? -24.659 11.838 37.901 1.00 63.56 143 SER A CA 1
ATOM 1141 C C . SER A 1 143 ? -23.158 11.661 37.632 1.00 63.56 143 SER A C 1
ATOM 1143 O O . SER A 1 143 ? -22.700 12.005 36.545 1.00 63.56 143 SER A O 1
ATOM 1145 N N . LYS A 1 144 ? -22.377 11.148 38.592 1.00 69.25 144 LYS A N 1
ATOM 1146 C CA . LYS A 1 144 ? -20.910 11.070 38.487 1.00 69.25 144 LYS A CA 1
ATOM 1147 C C . LYS A 1 144 ? -20.394 9.688 38.092 1.00 69.25 144 LYS A C 1
ATOM 1149 O O . LYS A 1 144 ? -19.317 9.595 37.503 1.00 69.25 144 LYS A O 1
ATOM 1154 N N . TYR A 1 145 ? -21.121 8.630 38.441 1.00 69.44 145 TYR A N 1
ATOM 1155 C CA . TYR A 1 145 ? -20.597 7.270 38.347 1.00 69.44 145 TYR A CA 1
ATOM 1156 C C . TYR A 1 145 ? -21.430 6.322 37.488 1.00 69.44 145 TYR A C 1
ATOM 1158 O O . TYR A 1 145 ? -20.889 5.295 37.102 1.00 69.44 145 TYR A O 1
ATOM 1166 N N . ILE A 1 146 ? -22.672 6.656 37.118 1.00 73.12 146 ILE A N 1
ATOM 1167 C CA . ILE A 1 146 ? -23.500 5.760 36.287 1.00 73.12 146 ILE A CA 1
ATOM 1168 C C . ILE A 1 146 ? -22.804 5.389 34.974 1.00 73.12 146 ILE A C 1
ATOM 1170 O O . ILE A 1 146 ? -22.758 4.213 34.640 1.00 73.12 146 ILE A O 1
ATOM 1174 N N . ASP A 1 147 ? -22.140 6.342 34.311 1.00 70.38 147 ASP A N 1
ATOM 1175 C CA . ASP A 1 147 ? -21.351 6.089 33.090 1.00 70.38 147 ASP A CA 1
ATOM 1176 C C . ASP A 1 147 ? -20.205 5.079 33.283 1.00 70.38 147 ASP A C 1
ATOM 1178 O O . ASP A 1 147 ? -19.743 4.481 32.320 1.00 70.38 147 ASP A O 1
ATOM 1182 N N . LYS A 1 148 ? -19.727 4.885 34.518 1.00 71.62 148 LYS A N 1
ATOM 1183 C CA . LYS A 1 148 ? -18.655 3.934 34.852 1.00 71.62 148 LYS A CA 1
ATOM 1184 C C . LYS A 1 148 ? -19.176 2.561 35.282 1.00 71.62 148 LYS A C 1
ATOM 1186 O O . LYS A 1 148 ? -18.384 1.629 35.337 1.00 71.62 148 LYS A O 1
ATOM 1191 N N . PHE A 1 149 ? -20.464 2.463 35.606 1.00 70.06 149 PHE A N 1
ATOM 1192 C CA . PHE A 1 149 ? -21.132 1.232 36.041 1.00 70.06 149 PHE A CA 1
ATOM 1193 C C . PHE A 1 149 ? -22.079 0.658 34.975 1.00 70.06 149 PHE A C 1
ATOM 1195 O O . PHE A 1 149 ? -22.734 -0.351 35.210 1.00 70.06 149 PHE A O 1
ATOM 1202 N N . LEU A 1 150 ? -22.149 1.296 33.806 1.00 75.25 150 LEU A N 1
ATOM 1203 C CA . LEU A 1 150 ? -22.827 0.785 32.621 1.00 75.25 150 LEU A CA 1
ATOM 1204 C C . LEU A 1 150 ? -22.061 -0.428 32.068 1.00 75.25 150 LEU A C 1
ATOM 1206 O O . LEU A 1 150 ? -20.912 -0.296 31.650 1.00 75.25 150 LEU A O 1
ATOM 1210 N N . GLY A 1 151 ? -22.695 -1.601 32.117 1.00 67.19 151 GLY A N 1
ATOM 1211 C CA . GLY A 1 151 ? -22.182 -2.857 31.564 1.00 67.19 151 GLY A CA 1
ATOM 1212 C C . GLY A 1 151 ? -22.553 -3.051 30.090 1.00 67.19 151 GLY A C 1
ATOM 1213 O O . GLY A 1 151 ? -23.171 -2.183 29.473 1.00 67.19 151 GLY A O 1
ATOM 1214 N N . ASP A 1 152 ? -22.195 -4.212 29.532 1.00 67.62 152 ASP A N 1
ATOM 1215 C CA . ASP A 1 152 ? -22.460 -4.549 28.121 1.00 67.62 152 ASP A CA 1
ATOM 1216 C C . ASP A 1 152 ? -23.964 -4.617 27.791 1.00 67.62 152 ASP A C 1
ATOM 1218 O O . ASP A 1 152 ? -24.368 -4.397 26.646 1.00 67.62 152 ASP A O 1
ATOM 1222 N N . ASP A 1 153 ? -24.801 -4.877 28.798 1.00 68.25 153 ASP A N 1
ATOM 1223 C CA . ASP A 1 153 ? -26.253 -4.909 28.686 1.00 68.25 153 ASP A CA 1
ATOM 1224 C C . ASP A 1 153 ? -26.968 -4.356 29.940 1.00 68.25 153 ASP A C 1
ATOM 1226 O O . ASP A 1 153 ? -26.370 -3.988 30.960 1.00 68.25 153 ASP A O 1
ATOM 1230 N N . GLU A 1 154 ? -28.295 -4.256 29.842 1.00 66.00 154 GLU A N 1
ATOM 1231 C CA . GLU A 1 154 ? -29.177 -3.751 30.900 1.00 66.00 154 GLU A CA 1
ATOM 1232 C C . GLU A 1 154 ? -29.180 -4.647 32.148 1.00 66.00 154 GLU A C 1
ATOM 1234 O O . GLU A 1 154 ? -29.271 -4.146 33.272 1.00 66.00 154 GLU A O 1
ATOM 1239 N N . SER A 1 155 ? -29.037 -5.962 31.972 1.00 70.00 155 SER A N 1
ATOM 1240 C CA . SER A 1 155 ? -29.039 -6.927 33.074 1.00 70.00 155 SER A CA 1
ATOM 1241 C C . SER A 1 155 ? -27.753 -6.833 33.895 1.00 70.00 155 SER A C 1
ATOM 1243 O O . SER A 1 155 ? -27.802 -6.829 35.121 1.00 70.00 155 SER A O 1
ATOM 1245 N N . ALA A 1 156 ? -26.605 -6.710 33.235 1.00 74.19 156 ALA A N 1
ATOM 1246 C CA . ALA A 1 156 ? -25.309 -6.507 33.863 1.00 74.19 156 ALA A CA 1
ATOM 1247 C C . ALA A 1 156 ? -25.266 -5.157 34.586 1.00 74.19 156 ALA A C 1
ATOM 1249 O O . ALA A 1 156 ? -24.857 -5.087 35.741 1.00 74.19 156 ALA A O 1
ATOM 1250 N N . THR A 1 157 ? -25.776 -4.099 33.947 1.00 75.25 157 THR A N 1
ATOM 1251 C CA . THR A 1 157 ? -25.829 -2.758 34.551 1.00 75.25 157 THR A CA 1
ATOM 1252 C C . THR A 1 157 ? -26.677 -2.746 35.826 1.00 75.25 157 THR A C 1
ATOM 1254 O O . THR A 1 157 ? -26.274 -2.185 36.844 1.00 75.25 157 THR A O 1
ATOM 1257 N N . THR A 1 158 ? -27.852 -3.379 35.804 1.00 74.94 158 THR A N 1
ATOM 1258 C CA . THR A 1 158 ? -28.735 -3.438 36.980 1.00 74.94 158 THR A CA 1
ATOM 1259 C C . THR A 1 158 ? -28.184 -4.341 38.082 1.00 74.94 158 THR A C 1
ATOM 1261 O O . THR A 1 158 ? -28.277 -3.966 39.250 1.00 74.94 158 THR A O 1
ATOM 1264 N N . ALA A 1 159 ? -27.544 -5.464 37.738 1.00 79.69 159 ALA A N 1
ATOM 1265 C CA . ALA A 1 159 ? -26.870 -6.336 38.699 1.00 79.69 159 ALA A CA 1
ATOM 1266 C C . ALA A 1 159 ? -25.724 -5.614 39.426 1.00 79.69 159 ALA A C 1
ATOM 1268 O O . ALA A 1 159 ? -25.718 -5.564 40.655 1.00 79.69 159 ALA A O 1
ATOM 1269 N N . THR A 1 160 ? -24.817 -4.959 38.691 1.00 78.06 160 THR A N 1
ATOM 1270 C CA . THR A 1 160 ? -23.699 -4.206 39.286 1.00 78.06 160 THR A CA 1
ATOM 1271 C C . THR A 1 160 ? -24.184 -3.039 40.153 1.00 78.06 160 THR A C 1
ATOM 1273 O O . THR A 1 160 ? -23.626 -2.777 41.218 1.00 78.06 160 THR A O 1
ATOM 1276 N N . LEU A 1 161 ? -25.250 -2.339 39.742 1.00 78.62 161 LEU A N 1
ATOM 1277 C CA . LEU A 1 161 ? -25.864 -1.294 40.571 1.00 78.62 161 LEU A CA 1
ATOM 1278 C C . LEU A 1 161 ? -26.548 -1.862 41.826 1.00 78.62 161 LEU A C 1
ATOM 1280 O O . LEU A 1 161 ? -26.586 -1.183 42.852 1.00 78.62 161 LEU A O 1
ATOM 1284 N N . GLY A 1 162 ? -27.091 -3.079 41.751 1.00 77.62 162 GLY A N 1
ATOM 1285 C CA . GLY A 1 162 ? -27.676 -3.802 42.880 1.00 77.62 162 GLY A CA 1
ATOM 1286 C C . GLY A 1 162 ? -26.635 -4.196 43.927 1.00 77.62 162 GLY A C 1
ATOM 1287 O O . GLY A 1 162 ? -26.799 -3.846 45.093 1.00 77.62 162 GLY A O 1
ATOM 1288 N N . GLU A 1 163 ? -25.543 -4.835 43.507 1.00 80.62 163 GLU A N 1
ATOM 1289 C CA . GLU A 1 163 ? -24.423 -5.210 44.387 1.00 80.62 163 GLU A CA 1
ATOM 1290 C C . GLU A 1 163 ? -23.841 -3.983 45.098 1.00 80.62 163 GLU A C 1
ATOM 1292 O O . GLU A 1 163 ? -23.692 -3.958 46.319 1.00 80.62 163 GLU A O 1
ATOM 1297 N N . LEU A 1 164 ? -23.614 -2.898 44.352 1.00 76.06 164 LEU A N 1
ATOM 1298 C CA . LEU A 1 164 ? -23.106 -1.659 44.931 1.00 76.06 164 LEU A CA 1
ATOM 1299 C C . LEU A 1 164 ? -24.070 -1.042 45.953 1.00 76.06 164 LEU A C 1
ATOM 1301 O O . LEU A 1 164 ? -23.632 -0.451 46.943 1.00 76.06 164 LEU A O 1
ATOM 1305 N N . LYS A 1 165 ? -25.383 -1.129 45.705 1.00 78.38 165 LYS A N 1
ATOM 1306 C CA . LYS A 1 165 ? -26.392 -0.648 46.652 1.00 78.38 165 LYS A CA 1
ATOM 1307 C C . LYS A 1 165 ? -26.320 -1.435 47.957 1.00 78.38 165 LYS A C 1
ATOM 1309 O O . LYS A 1 165 ? -26.371 -0.820 49.018 1.00 78.38 165 LYS A O 1
ATOM 1314 N N . GLU A 1 166 ? -26.175 -2.752 47.882 1.00 82.56 166 GLU A N 1
ATOM 1315 C CA . GLU A 1 166 ? -26.043 -3.609 49.059 1.00 82.56 166 GLU A CA 1
ATOM 1316 C C . GLU A 1 166 ? -24.782 -3.271 49.870 1.00 82.56 166 GLU A C 1
ATOM 1318 O O . GLU A 1 166 ? -24.869 -3.046 51.081 1.00 82.56 166 GLU A O 1
ATOM 1323 N N . ASP A 1 167 ? -23.635 -3.123 49.204 1.00 76.38 167 ASP A N 1
ATOM 1324 C CA . ASP A 1 167 ? -22.376 -2.725 49.844 1.00 76.38 167 ASP A CA 1
ATOM 1325 C C . ASP A 1 167 ? -22.475 -1.348 50.513 1.00 76.38 167 ASP A C 1
ATOM 1327 O O . ASP A 1 167 ? -21.994 -1.144 51.634 1.00 76.38 167 ASP A O 1
ATOM 1331 N N . LEU A 1 168 ? -23.131 -0.389 49.852 1.00 80.50 168 LEU A N 1
ATOM 1332 C CA . LEU A 1 168 ? -23.329 0.950 50.397 1.00 80.50 168 LEU A CA 1
ATOM 1333 C C . LEU A 1 168 ? -24.265 0.935 51.610 1.00 80.50 168 LEU A C 1
ATOM 1335 O O . LEU A 1 168 ? -23.966 1.583 52.614 1.00 80.50 168 LEU A O 1
ATOM 1339 N N . ASP A 1 169 ? -25.376 0.201 51.539 1.00 83.19 169 ASP A N 1
ATOM 1340 C CA . ASP A 1 169 ? -26.324 0.079 52.646 1.00 83.19 169 ASP A CA 1
ATOM 1341 C C . ASP A 1 169 ? -25.658 -0.592 53.862 1.00 83.19 169 ASP A C 1
ATOM 1343 O O . ASP A 1 169 ? -25.868 -0.161 55.001 1.00 83.19 169 ASP A O 1
ATOM 1347 N N . ASN A 1 170 ? -24.787 -1.580 53.638 1.00 82.44 170 ASN A N 1
ATOM 1348 C CA . ASN A 1 170 ? -23.986 -2.207 54.689 1.00 82.44 170 ASN A CA 1
ATOM 1349 C C . ASN A 1 170 ? -22.975 -1.230 55.309 1.00 82.44 170 ASN A C 1
ATOM 1351 O O . ASN A 1 170 ? -22.928 -1.102 56.533 1.00 82.44 170 ASN A O 1
ATOM 1355 N N . LEU A 1 171 ? -22.242 -0.460 54.499 1.00 78.25 171 LEU A N 1
ATOM 1356 C CA . LEU A 1 171 ? -21.315 0.564 54.993 1.00 78.25 171 LEU A CA 1
ATOM 1357 C C . LEU A 1 171 ? -22.038 1.642 55.816 1.00 78.25 171 LEU A C 1
ATOM 1359 O O . LEU A 1 171 ? -21.552 2.081 56.862 1.00 78.25 171 LEU A O 1
ATOM 1363 N N . VAL A 1 172 ? -23.211 2.085 55.355 1.00 84.44 172 VAL A N 1
ATOM 1364 C CA . VAL A 1 172 ? -24.029 3.064 56.078 1.00 84.44 172 VAL A CA 1
ATOM 1365 C C . VAL A 1 172 ? -24.503 2.480 57.406 1.00 84.44 172 VAL A C 1
ATOM 1367 O O . VAL A 1 172 ? -24.407 3.170 58.420 1.00 84.44 172 VAL A O 1
ATOM 1370 N N . ARG A 1 173 ? -24.950 1.217 57.439 1.00 80.88 173 ARG A N 1
ATOM 1371 C CA . ARG A 1 173 ? -25.309 0.525 58.688 1.00 80.88 173 ARG A CA 1
ATOM 1372 C C . ARG A 1 173 ? -24.133 0.455 59.656 1.00 80.88 173 ARG A C 1
ATOM 1374 O O . ARG A 1 173 ? -24.288 0.865 60.800 1.00 80.88 173 ARG A O 1
ATOM 1381 N N . GLU A 1 174 ? -22.954 0.038 59.205 1.00 83.12 174 GLU A N 1
ATOM 1382 C CA . GLU A 1 174 ? -21.751 -0.015 60.045 1.00 83.12 174 GLU A CA 1
ATOM 1383 C C . GLU A 1 174 ? -21.351 1.365 60.582 1.00 83.12 174 GLU A C 1
ATOM 1385 O O . GLU A 1 174 ? -21.009 1.512 61.759 1.00 83.12 174 GLU A O 1
ATOM 1390 N N . ALA A 1 175 ? -21.412 2.398 59.739 1.00 80.12 175 ALA A N 1
ATOM 1391 C CA . ALA A 1 175 ? -21.118 3.767 60.142 1.00 80.12 175 ALA A CA 1
ATOM 1392 C C . ALA A 1 175 ? -22.132 4.279 61.173 1.00 80.12 175 ALA A C 1
ATOM 1394 O O . ALA A 1 175 ? -21.744 4.903 62.162 1.00 80.12 175 ALA A O 1
ATOM 1395 N N . VAL A 1 176 ? -23.420 3.999 60.974 1.00 84.44 176 VAL A N 1
ATOM 1396 C CA . VAL A 1 176 ? -24.490 4.353 61.910 1.00 84.44 176 VAL A CA 1
ATOM 1397 C C . VAL A 1 176 ? -24.320 3.602 63.229 1.00 84.44 176 VAL A C 1
ATOM 1399 O O . VAL A 1 176 ? -24.330 4.243 64.277 1.00 84.44 176 VAL A O 1
ATOM 1402 N N . ASP A 1 177 ? -24.048 2.298 63.205 1.00 81.81 177 ASP A N 1
ATOM 1403 C CA . ASP A 1 177 ? -23.757 1.495 64.397 1.00 81.81 177 ASP A CA 1
ATOM 1404 C C . ASP A 1 177 ? -22.535 2.016 65.149 1.00 81.81 177 ASP A C 1
ATOM 1406 O O . ASP A 1 177 ? -22.549 2.119 66.376 1.00 81.81 177 ASP A O 1
ATOM 1410 N N . LYS A 1 178 ? -21.475 2.400 64.432 1.00 82.19 178 LYS A N 1
ATOM 1411 C CA . LYS A 1 178 ? -20.298 3.033 65.030 1.00 82.19 178 LYS A CA 1
ATOM 1412 C C . LYS A 1 178 ? -20.663 4.366 65.680 1.00 82.19 178 LYS A C 1
ATOM 1414 O O . LYS A 1 178 ? -20.274 4.602 66.818 1.00 82.19 178 LYS A O 1
ATOM 1419 N N . LYS A 1 179 ? -21.460 5.212 65.020 1.00 80.69 179 LYS A N 1
ATOM 1420 C CA . LYS A 1 179 ? -21.922 6.489 65.590 1.00 80.69 179 LYS A CA 1
ATOM 1421 C C . LYS A 1 179 ? -22.858 6.284 66.779 1.00 80.69 179 LYS A C 1
ATOM 1423 O O . LYS A 1 179 ? -22.769 7.067 67.721 1.00 80.69 179 LYS A O 1
ATOM 1428 N N . PHE A 1 180 ? -23.700 5.252 66.783 1.00 80.00 180 PHE A N 1
ATOM 1429 C CA . PHE A 1 180 ? -24.515 4.869 67.936 1.00 80.00 180 PHE A CA 1
ATOM 1430 C C . PHE A 1 180 ? -23.673 4.290 69.073 1.00 80.00 180 PHE A C 1
ATOM 1432 O O . PHE A 1 180 ? -23.986 4.548 70.226 1.00 80.00 180 PHE A O 1
ATOM 1439 N N . LYS A 1 181 ? -22.583 3.571 68.794 1.00 79.81 181 LYS A N 1
ATOM 1440 C CA . LYS A 1 181 ? -21.627 3.128 69.824 1.00 79.81 181 LYS A CA 1
ATOM 1441 C C . LYS A 1 181 ? -20.807 4.291 70.392 1.00 79.81 181 LYS A C 1
ATOM 1443 O O . LYS A 1 181 ? -20.570 4.329 71.591 1.00 79.81 181 LYS A O 1
ATOM 1448 N N . GLU A 1 182 ? -20.400 5.242 69.551 1.00 75.88 182 GLU A N 1
ATOM 1449 C CA . GLU A 1 182 ? -19.620 6.424 69.950 1.00 75.88 182 GLU A CA 1
ATOM 1450 C C . GLU A 1 182 ? -20.457 7.475 70.695 1.00 75.88 182 GLU A C 1
ATOM 1452 O O . GLU A 1 182 ? -19.971 8.081 71.644 1.00 75.88 182 GLU A O 1
ATOM 1457 N N . ASN A 1 183 ? -21.700 7.718 70.263 1.00 70.56 183 ASN A N 1
ATOM 1458 C CA . ASN A 1 183 ? -22.576 8.764 70.818 1.00 70.56 183 ASN A CA 1
ATOM 1459 C C . ASN A 1 183 ? -23.719 8.202 71.675 1.00 70.56 183 ASN A C 1
ATOM 1461 O O . ASN A 1 183 ? -24.471 8.962 72.289 1.00 70.56 183 ASN A O 1
ATOM 1465 N N . GLY A 1 184 ? -23.883 6.882 71.714 1.00 61.62 184 GLY A N 1
ATOM 1466 C CA . GLY A 1 184 ? -24.811 6.215 72.613 1.00 61.62 184 GLY A CA 1
ATOM 1467 C C . GLY A 1 184 ? -24.305 6.332 74.039 1.00 61.62 184 GLY A C 1
ATOM 1468 O O . GLY A 1 184 ? -23.128 6.117 74.323 1.00 61.62 184 GLY A O 1
ATOM 1469 N N . ARG A 1 185 ? -25.204 6.687 74.960 1.00 57.50 185 ARG A N 1
ATOM 1470 C CA . ARG A 1 185 ? -24.896 6.675 76.390 1.00 57.50 185 ARG A CA 1
ATOM 1471 C C . ARG A 1 185 ? -24.458 5.261 76.760 1.00 57.50 185 ARG A C 1
ATOM 1473 O O . ARG A 1 185 ? -25.285 4.353 76.758 1.00 57.50 185 ARG A O 1
ATOM 1480 N N . ASN A 1 186 ? -23.181 5.086 77.096 1.00 55.78 186 ASN A N 1
ATOM 1481 C CA . ASN A 1 186 ? -22.739 3.893 77.798 1.00 55.78 186 ASN A CA 1
ATOM 1482 C C . ASN A 1 186 ? -23.488 3.884 79.134 1.00 55.78 186 ASN A C 1
ATOM 1484 O O . ASN A 1 186 ? -23.180 4.674 80.030 1.00 55.78 186 ASN A O 1
ATOM 1488 N N . LEU A 1 187 ? -24.530 3.057 79.245 1.00 54.75 187 LEU A N 1
ATOM 1489 C CA . LEU A 1 187 ? -25.106 2.727 80.537 1.00 54.75 187 LEU A CA 1
ATOM 1490 C C . LEU A 1 187 ? -24.047 1.890 81.245 1.00 54.75 187 LEU A C 1
ATOM 1492 O O . LEU A 1 187 ? -24.051 0.666 81.166 1.00 54.75 187 LEU A O 1
ATOM 1496 N N . GLN A 1 188 ? -23.113 2.582 81.900 1.00 43.50 188 GLN A N 1
ATOM 1497 C CA . GLN A 1 188 ? -22.280 2.025 82.948 1.00 43.50 188 GLN A CA 1
ATOM 1498 C C . GLN A 1 188 ? -23.220 1.190 83.818 1.00 43.50 188 GLN A C 1
ATOM 1500 O O . GLN A 1 188 ? -24.093 1.755 84.482 1.00 43.50 188 GLN A O 1
ATOM 1505 N N . SER A 1 189 ? -23.100 -0.140 83.770 1.00 45.66 189 SER A N 1
ATOM 1506 C CA . SER A 1 189 ? -23.833 -1.002 84.687 1.00 45.66 189 SER A CA 1
ATOM 1507 C C . SER A 1 189 ? -23.259 -0.740 86.075 1.00 45.66 189 SER A C 1
ATOM 1509 O O . SER A 1 189 ? -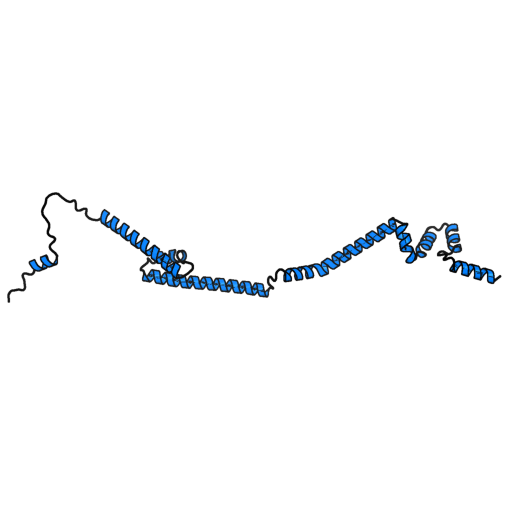22.282 -1.355 86.507 1.00 45.66 189 SER A O 1
ATOM 1511 N N . GLY A 1 190 ? -23.820 0.265 86.741 1.00 36.44 190 GLY A N 1
ATOM 1512 C CA . GLY A 1 190 ? -23.651 0.482 88.158 1.00 36.44 190 GLY A CA 1
ATOM 1513 C C . GLY A 1 190 ? -24.188 -0.747 88.874 1.00 36.44 190 GLY A C 1
ATOM 1514 O O . GLY A 1 190 ? -25.324 -1.159 88.664 1.00 36.44 190 GLY A O 1
ATOM 1515 N N . SER A 1 191 ? -23.308 -1.346 89.662 1.00 44.62 191 SER A N 1
ATOM 1516 C CA . SER A 1 191 ? -23.574 -2.421 90.606 1.00 44.62 191 SER A CA 1
ATOM 1517 C C . SER A 1 191 ? -24.885 -2.250 91.392 1.00 44.62 191 SER A C 1
ATOM 1519 O O . SER A 1 191 ? -25.267 -1.137 91.750 1.00 44.62 191 SER A O 1
ATOM 1521 N N . SER A 1 192 ? -25.445 -3.407 91.761 1.00 40.69 192 SER A N 1
ATOM 1522 C CA . SER A 1 192 ? -26.459 -3.704 92.786 1.00 40.69 192 SER A CA 1
ATOM 1523 C C . SER A 1 192 ? -27.860 -4.041 92.265 1.00 40.69 192 SER A C 1
ATOM 1525 O O . SER A 1 192 ? -28.509 -3.293 91.541 1.00 40.69 192 SER A O 1
ATOM 1527 N N . GLY A 1 193 ? -28.278 -5.263 92.602 1.00 47.66 193 GLY A N 1
ATOM 1528 C CA . GLY A 1 193 ? -29.438 -5.936 92.047 1.00 47.66 193 GLY A CA 1
ATOM 1529 C C . GLY A 1 193 ? -30.773 -5.305 92.424 1.00 47.66 193 GLY A C 1
ATOM 1530 O O . GLY A 1 193 ? -31.061 -5.087 93.593 1.00 47.66 193 GLY A O 1
ATOM 1531 N N . GLN A 1 194 ? -31.617 -5.132 91.414 1.00 39.91 194 GLN A N 1
ATOM 1532 C CA . GLN A 1 194 ? -33.073 -5.261 91.465 1.00 39.91 194 GLN A CA 1
ATOM 1533 C C . GLN A 1 194 ? -33.554 -5.404 90.010 1.00 39.91 194 GLN A C 1
ATOM 1535 O O . GLN A 1 194 ? -33.072 -4.666 89.147 1.00 39.91 194 GLN A O 1
ATOM 1540 N N . PRO A 1 195 ? -34.459 -6.345 89.691 1.00 40.75 195 PRO A N 1
ATOM 1541 C CA . PRO A 1 195 ? -34.967 -6.493 88.337 1.00 40.75 195 PRO A CA 1
ATOM 1542 C C . PRO A 1 195 ? -35.890 -5.311 88.029 1.00 40.75 195 PRO A C 1
ATOM 1544 O O . PRO A 1 195 ? -36.999 -5.208 88.551 1.00 40.75 195 PRO A O 1
ATOM 1547 N N . THR A 1 196 ? -35.444 -4.400 87.169 1.00 45.84 196 THR A N 1
ATOM 1548 C CA . THR A 1 196 ? -36.317 -3.383 86.587 1.00 45.84 196 THR A CA 1
ATOM 1549 C C . THR A 1 196 ? -37.221 -4.059 85.566 1.00 45.84 196 THR A C 1
ATOM 1551 O O . THR A 1 196 ? -36.908 -4.170 84.385 1.00 45.84 196 THR A O 1
ATOM 1554 N N . THR A 1 197 ? -38.368 -4.547 86.034 1.00 55.47 197 THR A N 1
ATOM 1555 C CA . THR A 1 197 ? -39.498 -4.906 85.173 1.00 55.47 197 THR A CA 1
ATOM 1556 C C . THR A 1 197 ? -39.804 -3.707 84.277 1.00 55.47 197 THR A C 1
ATOM 1558 O O . THR A 1 197 ? -40.293 -2.681 84.756 1.00 55.47 197 THR A O 1
ATOM 1561 N N . ILE A 1 198 ? -39.465 -3.809 82.990 1.00 55.66 198 ILE A N 1
ATOM 1562 C CA . ILE A 1 198 ? -39.842 -2.822 81.981 1.00 55.66 198 ILE A CA 1
ATOM 1563 C C . ILE A 1 198 ? -41.363 -2.905 81.865 1.00 55.66 198 ILE A C 1
ATOM 1565 O O . ILE A 1 198 ? -41.890 -3.7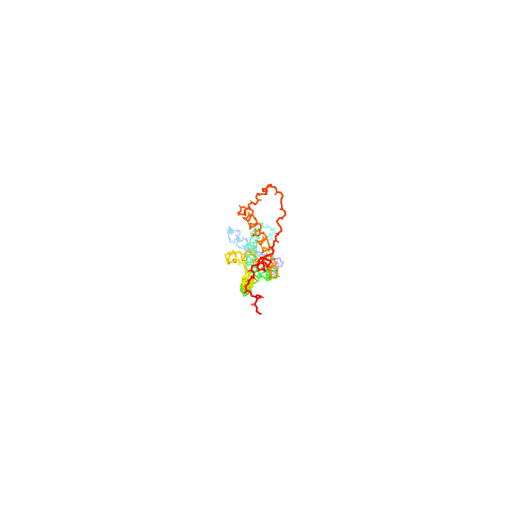90 81.198 1.00 55.66 198 ILE A O 1
ATOM 1569 N N . LYS A 1 199 ? -42.073 -2.016 82.564 1.00 63.41 199 LYS A N 1
ATOM 1570 C CA . LYS A 1 199 ? -43.513 -1.849 82.375 1.00 63.41 199 LYS A CA 1
ATOM 1571 C C . LYS A 1 199 ? -43.713 -1.235 81.002 1.00 63.41 199 LYS A C 1
ATOM 1573 O O . LYS A 1 199 ? -43.117 -0.202 80.685 1.00 63.41 199 LYS A O 1
ATOM 1578 N N . SER A 1 200 ? -44.516 -1.892 80.179 1.00 72.88 200 SER A N 1
ATOM 1579 C CA . SER A 1 200 ? -44.878 -1.357 78.873 1.00 72.88 200 SER A CA 1
ATOM 1580 C C . SER A 1 200 ? -45.521 0.026 79.053 1.00 72.88 200 SER A C 1
ATOM 1582 O O . SER A 1 200 ? -46.206 0.289 80.044 1.00 72.88 200 SER A O 1
ATOM 1584 N N . ILE A 1 201 ? -45.314 0.940 78.099 1.00 63.62 201 ILE A N 1
ATOM 1585 C CA . ILE A 1 201 ? -45.935 2.282 78.127 1.00 63.62 201 ILE A CA 1
ATOM 1586 C C . ILE A 1 201 ? -47.465 2.165 78.276 1.00 63.62 201 ILE A C 1
ATOM 1588 O O . ILE A 1 201 ? -48.104 2.988 78.929 1.00 63.62 201 ILE A O 1
ATOM 1592 N N . GLN A 1 202 ? -48.032 1.083 77.743 1.00 67.25 202 GLN A N 1
ATOM 1593 C CA . GLN A 1 202 ? -49.436 0.711 77.850 1.00 67.25 202 GLN A CA 1
ATOM 1594 C C . GLN A 1 202 ? -49.878 0.407 79.296 1.00 67.25 202 GLN A C 1
ATOM 1596 O O . GLN A 1 202 ? -50.954 0.839 79.703 1.00 67.25 202 GLN A O 1
ATOM 1601 N N . GLU A 1 203 ? -49.044 -0.249 80.109 1.00 63.84 203 GLU A N 1
ATOM 1602 C CA . GLU A 1 203 ? -49.324 -0.484 81.536 1.00 63.84 203 GLU A CA 1
ATOM 1603 C C . GLU A 1 203 ? -49.226 0.794 82.374 1.00 63.84 203 GLU A C 1
ATOM 1605 O O . GLU A 1 203 ? -50.015 0.987 83.300 1.00 63.84 203 GLU A O 1
ATOM 1610 N N . MET A 1 204 ? -48.300 1.700 82.045 1.00 65.00 204 MET A N 1
ATOM 1611 C CA . MET A 1 204 ? -48.230 3.005 82.715 1.00 65.00 204 MET A CA 1
ATOM 1612 C C . MET A 1 204 ? -49.439 3.883 82.374 1.00 65.00 204 MET A C 1
ATOM 1614 O O . MET A 1 204 ? -49.984 4.547 83.253 1.00 65.00 204 MET A O 1
ATOM 1618 N N . ALA A 1 205 ? -49.905 3.845 81.124 1.00 66.44 205 ALA A N 1
ATOM 1619 C CA . ALA A 1 205 ? -51.114 4.549 80.709 1.00 66.44 205 ALA A CA 1
ATOM 1620 C C . ALA A 1 205 ? -52.369 4.009 81.420 1.00 66.44 205 ALA A C 1
ATOM 1622 O O . ALA A 1 205 ? -53.213 4.792 81.852 1.00 66.44 205 ALA A O 1
ATOM 1623 N N . ALA A 1 206 ? -52.464 2.688 81.611 1.00 65.81 206 ALA A N 1
ATOM 1624 C CA . ALA A 1 206 ? -53.565 2.066 82.344 1.00 65.81 206 ALA A CA 1
ATOM 1625 C C . ALA A 1 206 ? -53.573 2.449 83.836 1.00 65.81 206 ALA A C 1
ATOM 1627 O O . ALA A 1 206 ? -54.630 2.751 84.384 1.00 65.81 206 ALA A O 1
ATOM 1628 N N . ALA A 1 207 ? -52.402 2.509 84.480 1.00 62.09 207 ALA A N 1
ATOM 1629 C CA . ALA A 1 207 ? -52.285 2.881 85.892 1.00 62.09 207 ALA A CA 1
ATOM 1630 C C . ALA A 1 207 ? -52.657 4.350 86.181 1.00 62.09 207 ALA A C 1
ATOM 1632 O O . ALA A 1 207 ? -53.073 4.673 87.292 1.00 62.09 207 ALA A O 1
ATOM 1633 N N . HIS A 1 208 ? -52.526 5.239 85.192 1.00 59.09 208 HIS A N 1
ATOM 1634 C CA . HIS A 1 208 ? -52.833 6.665 85.335 1.00 59.09 208 HIS A CA 1
ATOM 1635 C C . HIS A 1 208 ? -54.219 7.071 84.799 1.00 59.09 208 HIS A C 1
ATOM 1637 O O . HIS A 1 208 ? -54.625 8.221 84.984 1.00 59.09 208 HIS A O 1
ATOM 1643 N N . ASN A 1 209 ? -54.986 6.153 84.197 1.00 62.28 209 ASN A N 1
ATOM 1644 C CA . ASN A 1 209 ? -56.333 6.431 83.689 1.00 62.28 209 ASN A CA 1
ATOM 1645 C C . ASN A 1 209 ? -57.410 6.333 84.792 1.00 62.28 209 ASN A C 1
ATOM 1647 O O . ASN A 1 209 ? -58.320 5.512 84.731 1.00 62.28 209 ASN A O 1
ATOM 1651 N N . VAL A 1 210 ? -57.309 7.181 85.821 1.00 61.38 210 VAL A N 1
ATOM 1652 C CA . VAL A 1 210 ? -58.224 7.207 86.986 1.00 61.38 210 VAL A CA 1
ATOM 1653 C C . VAL A 1 210 ? -59.328 8.269 86.828 1.00 61.38 210 VAL A C 1
ATOM 1655 O O . VAL A 1 210 ? -59.746 8.894 87.797 1.00 61.38 210 VAL A O 1
ATOM 1658 N N . ARG A 1 211 ? -59.803 8.555 85.606 1.00 59.88 211 ARG A N 1
ATOM 1659 C CA . ARG A 1 211 ? -60.789 9.639 85.389 1.00 59.88 211 ARG A CA 1
ATOM 1660 C C . ARG A 1 211 ? -62.093 9.280 84.682 1.00 59.88 211 ARG A C 1
ATOM 1662 O O . ARG A 1 211 ? -62.866 10.199 84.444 1.00 59.88 211 ARG A O 1
ATOM 1669 N N . ASN A 1 212 ? -62.397 8.010 84.399 1.00 58.12 212 ASN A N 1
ATOM 1670 C CA . ASN A 1 212 ? -63.668 7.698 83.725 1.00 58.12 212 ASN A CA 1
ATOM 1671 C C . ASN A 1 212 ? -64.337 6.360 84.093 1.00 58.12 212 ASN A C 1
ATOM 1673 O O . ASN A 1 212 ? -64.825 5.664 83.210 1.00 58.12 212 ASN A O 1
ATOM 1677 N N . THR A 1 213 ? -64.373 5.977 85.374 1.00 57.09 213 THR A N 1
ATOM 1678 C CA . THR A 1 213 ? -65.105 4.764 85.808 1.00 57.09 213 THR A CA 1
ATOM 1679 C C . THR A 1 213 ? -66.106 4.980 86.944 1.00 57.09 213 THR A C 1
ATOM 1681 O O . THR A 1 213 ? -66.509 4.009 87.570 1.00 57.09 213 THR A O 1
ATOM 1684 N N . ASN A 1 214 ? -66.566 6.212 87.183 1.00 49.44 214 ASN A N 1
ATOM 1685 C CA . ASN A 1 214 ? -67.736 6.454 88.035 1.00 49.44 214 ASN A CA 1
ATOM 1686 C C . ASN A 1 214 ? -68.807 7.240 87.269 1.00 49.44 214 ASN A C 1
ATOM 1688 O O . ASN A 1 214 ? -68.838 8.469 87.354 1.00 49.44 214 ASN A O 1
ATOM 1692 N N . GLN A 1 215 ? -69.663 6.516 86.544 1.00 39.41 215 GLN A N 1
ATOM 1693 C CA . GLN A 1 215 ? -71.112 6.737 86.447 1.00 39.41 215 GLN A CA 1
ATOM 1694 C C . GLN A 1 215 ? -71.783 5.533 85.787 1.00 39.41 215 GLN A C 1
ATOM 1696 O O . GLN A 1 215 ? -71.238 5.047 84.772 1.00 39.41 215 GLN A O 1
#

Solvent-accessible surface area (backbone atoms only — not comparable to full-atom values): 12697 Å² total; per-residue (Å²): 124,72,69,63,56,55,52,52,52,49,47,49,65,71,48,77,58,78,60,62,64,70,59,52,50,53,34,60,75,67,65,41,60,70,63,41,52,52,55,57,60,68,55,63,50,82,85,46,47,67,56,48,44,70,74,34,67,67,62,31,52,52,54,50,50,53,51,49,53,51,50,52,52,52,48,52,51,48,42,72,72,41,46,62,60,53,50,52,51,50,44,48,71,77,46,81,76,58,56,78,67,46,49,49,48,51,56,48,50,52,51,48,53,52,48,51,52,51,48,54,49,50,52,50,49,52,51,52,50,48,52,31,55,76,69,68,48,54,68,75,52,50,78,71,42,46,88,77,50,60,47,100,44,71,67,52,21,51,49,53,53,48,54,52,48,53,55,49,54,49,50,51,48,53,52,50,52,48,49,47,64,72,71,40,82,78,76,72,83,70,82,81,94,74,88,80,74,82,71,51,73,68,56,55,52,59,74,67,64,83,81,84,87,88,130

Mean predicted aligned error: 20.65 Å

Radius of gyration: 59.05 Å; Cα contacts (8 Å, |Δi|>4): 55; chains: 1; bounding box: 116×32×175 Å

Nearest PDB structures (foldseek):
  8iyj-assembly1_U4  TM=2.765E-01  e=5.417E+00  Mus musculus
  7ung-assembly1_B0  TM=2.499E-01  e=7.806E+00  Homo sapiens

Foldseek 3Di:
DVPVVVVVVVVCVVVVPLDDPVVLVVCVVVVPPVVNVVRVVVSDDPVCVVVCLVVDVVVVVVVVVVVVVVVVVVVVVCCVVPVVVVVVVVCCVVDVPDDPVVVVVVVVVVVVVVVVVVVQLVVLLVVLLVVCVVLVPDPVCSVPCLSVLRDPDNVSSVVSVVVVSVVVVVVVVVVVVVCCVVVPPPPPPDDDDDDPPPDDPVNVVVVPPPPPDDD

Secondary structure (DSSP, 8-state):
-HHHHHHHHHHHHHTT--S-HHHHHHHHHTT-HHHHHHHHHHT--GGGHHHHHHH-HHHHHHHHHHHHHHHHHHHHHHHHHHHHHHHHHHHHHH-----HHHHHHHHHHHHHHHHHHHHHHHHHHHHHHHHHHHTT--HHHHHHHHHHH--SSHHHHHHHHHHHHHHHHHHHHHHHHHHHHHHS------S---------HHHHHHHH--SS---

=== Feature glossary ===
Reading guide. The protein is described through the following features:

Foldseek 3Di. A 3Di character summarizes, for each residue, the relative orientation of the Cα frame of its nearest spatial neighbor. Because it encodes fold topology rather than chemistry, 3Di alignments detect remote structural similarity that sequence alignment misses.

Contact-map, Ramachandran, and PAE plots. Plot images: a contact map (which residues are close in 3D, as an N×N binary image), a Ramachandran scatter (backbone torsion angles, revealing secondary-structure composition at a glance), and — for AlphaFold structures — a PAE heatmap (pairwise prediction confidence).

Radius of gyration, Cα contacts, bounding box. Radius of gyration (Rg) is the root-mean-square distance of Cα atoms from their centroid — a single number for overall size and compactness. A globular domain of N residues has Rg ≈ 2.2·N^0.38 Å; an extended or disordered chain has a much larger Rg. The Cα contact count is the number of residue pairs whose Cα atoms are within 8 Å and are more than four positions apart in sequence — a standard proxy for tertiary packing density. The bounding box is the smallest axis-aligned box enclosing all Cα atoms.

Secondary structure (8-state, DSSP). Eight-state secondary structure (DSSP): H is the canonical α-helix, G the tighter 3₁₀-helix, I the wider π-helix; E/B are β-structure, T and S are turns and bends, and '-' is everything else. DSSP derives these from the pattern of main-chain N–H···O=C hydrogen bonds, not from the sequence.

B-factor. B-factor (Debye–Waller factor) reflects atomic displacement in the crystal lattice. It is an experimental observable (units Å²), not a prediction; low values mean the atom is pinned down, high values mean it moves or is heterogeneous across the crystal.

pLDDT. pLDDT is the predicted lDDT-Cα score: AlphaFold's confidence that the local environment of each residue (all inter-atomic distances within 15 Å) is correctly placed. It is a per-residue number between 0 and 100, with higher meaning more reliable.

Nearest PDB structures. Nearest PDB neighbors are the top structural matches found by Foldseek when searching this structure against the entire Protein Data Bank. Each hit reports a TM-score (0 to 1; >0.5 almost always implies the same fold) and an E-value. These are *structural* homologs — they may share no detectable sequence similarity.

Solvent-accessible surface area. Accessible surface area quantifies burial. A residue with SASA near zero is packed into the hydrophobic core; one with SASA >100 Å² sits on the surface. Computed here via the Shrake–Rupley numerical algorithm with a 1.4 Å probe.

Rendered structure images. Structure images are PyMOL renders from six orthogonal camera di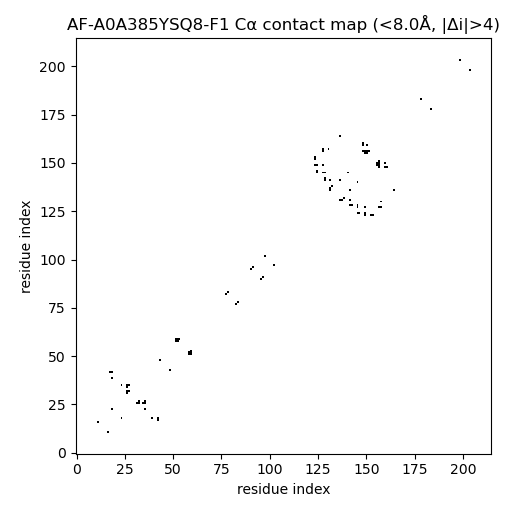rections. Cartoon representation draws helices as coils and strands as arrows; sticks shows the backbone as bonds; surface shows the solvent-excluded envelope. Rainbow coloring maps sequence position to hue (blue→red, N→C); chain coloring assigns a distinct color per polypeptide.

Backbone torsions (φ/ψ). φ (phi) and ψ (psi) are the two rotatable backbone dihedrals per residue: φ is the C(i-1)–N–Cα–C torsion, ψ is the N–Cα–C–N(i+1) torsion, both in degrees on (−180°, 180°]. α-helical residues cluster near (−60°, −45°); β-strand residues near (−120°, +130°). A Ramachandran plot is simply a scatter of (φ, ψ) for every residue.

Predicted aligned error. Predicted Aligned Error (PAE) is an AlphaFold confidence matrix: entry (i, j) is the expected error in the position of residue j, in ångströms, when the prediction is superimposed on the true structure at residue i. Low PAE within a block of residues means that block is internally rigid and well-predicted; high PAE between two blocks means their relative placement is uncertain even if each block individually is confident.

mmCIF coordinates. Structure coordinates are given as an mmCIF _atom_site loop: one row per atom with element, residue name, chain id, sequence number, and x/y/z position in Å. Only the four main-chain atoms per residue are included here; side chains are omitted to keep the record compact.

InterPro / GO / CATH / organism. Database cross-references. InterPro integrates a dozen domain/family signature databases into unified entries with residue-range hits. GO terms attach function/process/location labels with evidence codes. CATH codes position the fold in a four-level structural taxonomy. Organism is the NCBI-taxonomy species name.

Secondary structure (3-state, P-SEA). SS3 is a coarse helix/strand/coil call (letters a/b/c) made by the P-SEA algorithm from inter-Cα distances and dihedrals. It is less detailed than DSSP but needs only Cα positions.

Sequence. Sequence gives the chain of amino acids in standard one-letter code (A=alanine, C=cysteine, …, Y=tyrosine), read N→C. It is the only feature that is directly encoded by the gene; all structural features are derived from the folded form of this sequence.